Protein AF-A0A2N1TF93-F1 (afdb_monomer)

Radius of gyration: 25.03 Å; Cα contacts (8 Å, |Δi|>4): 560; chains: 1; bounding box: 61×45×69 Å

Secondary structure (DSSP, 8-state):
----B-SEEEEE---HHHHHHHHHHHHHTT-EE--S-HHHH-HHHHHHHHHHHSS-HHHHHHHHHHHHHH-B-SEEEEESS---S--TTTSGGG-HHHHHHHHHHHHHTTSGGGTT--EEEEEEE-SSHHHHHH-TTT-GGGGGGG---S-HHHHHHHHHHHH-HHHHHHHEEEEEEETTS-HHHHHHHHHHHHHHGGGGT------------------SSBPEEEEE-SSS-EEETTEEESS--HHHHTSPTT-EEEEEEESTTTHHHHHHHHHHHHHH-BTTTB---TT-EEEEEE-TTEEE-TTHHHHHHHIIIIITTT-TEEEEEE-HHHHHHHHTSTTHHHHTTTEEEPPPP-

Sequence (358 aa):
MSIGYSNKVILITEKTRIAAPVKIALNKLDYEVASGYPALTSISVMRTGISHSGKTAFIRTELLRFINEKGFPRAIIMDSQIDLGMAPALDPGMLKIFKTLLISYIILSKGAECKDLRGNFILLNKGAAFEKEFGIGKNPHSVIKLLSTQNPEINYFIDDLKENRERFDALFSITLLDTEQPSDIITGTVGDFLVKNAGGAAAKKPAPAEMPGTAVKTDDTPARIVFRIDAGSVYDDGSITTELSEEHASLREREFYIIGSWSSRTELEVAKKIAGVLQKGINEQARFGYGDPIRFNLDDRCVMDKNTALSMAQLFKKNLAQFKKIAITASAKNGALIQKSRGFPMIKDILTVTPEAS

Mean predicted aligned error: 16.32 Å

pLDDT: mean 83.36, std 14.25, range [28.77, 98.31]

Nearest PDB structures (foldseek):
  8w8b-assembly1_A  TM=4.357E-01  e=7.567E-02  Homo sapiens
  9iqt-assembly1_A  TM=4.027E-01  e=3.075E-01  Homo sapiens
  7xat-assembly1_B  TM=3.068E-01  e=1.357E-01  Homo sapiens
  6pt0-assembly1_A  TM=2.979E-01  e=2.241E+00  Homo sapiens
  4trr-assembly2_E  TM=3.498E-01  e=4.518E+00  Burkholderia cenocepacia J2315

Solvent-accessible surface area (backbone atoms only — not comparable to full-atom values): 20078 Å² total; per-residue (Å²): 123,72,68,50,70,27,59,28,28,38,51,33,68,89,55,65,85,54,54,54,31,49,50,54,26,30,55,79,69,72,30,43,73,62,74,96,48,54,57,63,36,34,67,69,49,40,26,52,50,29,72,76,64,78,48,66,61,66,40,54,52,50,50,51,50,44,33,74,75,56,22,39,53,58,29,40,38,29,47,50,55,50,88,52,87,66,61,59,91,82,34,68,78,30,34,59,68,62,52,51,53,52,52,49,51,58,59,46,49,72,40,87,47,27,77,86,50,55,49,34,37,39,30,40,34,73,68,64,62,60,47,72,76,64,36,39,63,88,38,50,75,59,53,55,78,77,59,80,67,94,46,68,70,62,39,49,57,51,50,52,42,67,78,31,58,68,63,38,58,61,36,39,44,66,42,67,40,61,66,79,56,57,58,68,57,51,17,49,53,54,36,53,52,51,58,64,65,31,77,86,70,66,67,70,74,73,74,80,78,85,68,99,63,89,79,74,89,70,67,89,55,54,30,41,51,33,32,28,69,46,99,60,37,33,36,50,71,90,45,79,43,65,81,74,49,79,76,56,68,77,55,56,66,68,30,37,36,43,41,38,24,40,22,84,89,20,41,68,61,37,51,49,52,55,50,47,42,51,75,67,22,54,76,93,83,40,77,66,55,52,81,44,75,42,41,39,36,36,38,89,60,32,45,68,46,71,52,29,36,37,54,49,27,47,43,54,64,59,80,37,50,71,42,71,37,58,37,35,40,21,28,43,73,51,33,55,50,32,65,75,22,92,18,25,87,75,36,56,92,37,53,43,62,44,76,74,86,128

Foldseek 3Di:
DAFAEFLEEQEADPPPLLVVLLQVLSVVVVHYYDDPQCCRHPLVVVLVVCVVPVDSVSNLVSQVVCCVVGNHYLAYEHACARDSVDDCVSPPRNRVVVLVVVLSLLVQCPDPSCVQAAHEYEHEYADCPSCVVQVCQVPVLSVLVVHDDPDVVSVVSSVVSNVDVVVVVSHYDYHYDHSPDDSVVSSVVSNVSSVVSCVVPPPPPPPDPDDDDDDDPADLDAWWKKAALDQQWIDTRLDIDRPDDPVNNPDDHGAIETAGECEPNRLVVNLCSVLCCQVVPNPPRGHAAQADAYEYEAEPRYDYAQCSLLSVLCSVVPSVVSRPHYAYEYEQVVVVSNCPHPNCVSCVVRYDYDDPDD

Structure (mmCIF, N/CA/C/O backbone):
data_AF-A0A2N1TF93-F1
#
_entry.id   AF-A0A2N1TF93-F1
#
loop_
_atom_site.group_PDB
_atom_site.id
_atom_site.type_symbol
_atom_site.label_atom_id
_atom_site.label_alt_id
_atom_site.label_comp_id
_atom_site.label_asym_id
_atom_site.label_entity_id
_atom_site.label_seq_id
_atom_site.pdbx_PDB_ins_code
_atom_site.Cartn_x
_atom_site.Cartn_y
_atom_site.Cartn_z
_atom_site.occupancy
_atom_site.B_iso_or_equiv
_atom_site.auth_seq_id
_atom_site.auth_comp_id
_atom_site.auth_asym_id
_atom_site.auth_atom_id
_atom_site.pdbx_PDB_model_num
ATOM 1 N N . MET A 1 1 ? 8.151 -19.159 2.828 1.00 46.00 1 MET A N 1
ATOM 2 C CA . MET A 1 1 ? 9.028 -17.954 2.819 1.00 46.00 1 MET A CA 1
ATOM 3 C C . MET A 1 1 ? 8.247 -16.876 3.549 1.00 46.00 1 MET A C 1
ATOM 5 O O . MET A 1 1 ? 7.064 -16.780 3.268 1.00 46.00 1 MET A O 1
ATOM 9 N N . SER A 1 2 ? 8.826 -16.132 4.497 1.00 62.16 2 SER A N 1
ATOM 10 C CA . SER A 1 2 ? 8.066 -15.064 5.165 1.00 62.16 2 SER A CA 1
ATOM 11 C C . SER A 1 2 ? 7.743 -13.949 4.168 1.00 62.16 2 SER A C 1
ATOM 13 O O . SER A 1 2 ? 8.586 -13.570 3.350 1.00 62.16 2 SER A O 1
ATOM 15 N N . ILE A 1 3 ? 6.505 -13.458 4.196 1.00 71.69 3 ILE A N 1
ATOM 16 C CA . ILE A 1 3 ? 6.086 -12.350 3.335 1.00 71.69 3 ILE A CA 1
ATOM 17 C C . ILE A 1 3 ? 6.655 -11.057 3.930 1.00 71.69 3 ILE A C 1
ATOM 19 O O . ILE A 1 3 ? 6.347 -10.700 5.064 1.00 71.69 3 ILE A O 1
ATOM 23 N N . GLY A 1 4 ? 7.508 -10.367 3.172 1.00 84.62 4 GLY A N 1
ATOM 24 C CA . GLY A 1 4 ? 8.109 -9.098 3.585 1.00 84.62 4 GLY A CA 1
ATOM 25 C C . GLY A 1 4 ? 7.190 -7.891 3.375 1.00 84.62 4 GLY A C 1
ATOM 26 O O . GLY A 1 4 ? 6.117 -7.987 2.778 1.00 84.62 4 GLY A O 1
ATOM 27 N N . TYR A 1 5 ? 7.641 -6.722 3.833 1.00 89.12 5 TYR A N 1
ATOM 28 C CA . TYR A 1 5 ? 6.980 -5.448 3.545 1.00 89.12 5 TYR A CA 1
ATOM 29 C C . TYR A 1 5 ? 7.416 -4.889 2.195 1.00 89.12 5 TYR A C 1
ATOM 31 O O . TYR A 1 5 ? 8.603 -4.841 1.879 1.00 89.12 5 TYR A O 1
ATOM 39 N N . SER A 1 6 ? 6.448 -4.375 1.451 1.00 91.44 6 SER A N 1
ATOM 40 C CA . SER A 1 6 ? 6.648 -3.585 0.242 1.00 91.44 6 SER A CA 1
ATOM 41 C C . SER A 1 6 ? 7.186 -2.178 0.553 1.00 91.44 6 SER A C 1
ATOM 43 O O . SER A 1 6 ? 7.172 -1.707 1.697 1.00 91.44 6 SER A O 1
ATOM 45 N N . ASN A 1 7 ? 7.608 -1.461 -0.489 1.00 91.69 7 ASN A N 1
ATOM 46 C CA . ASN A 1 7 ? 7.819 -0.011 -0.451 1.00 91.69 7 ASN A CA 1
ATOM 47 C C . ASN A 1 7 ? 6.519 0.775 -0.727 1.00 91.69 7 ASN A C 1
ATOM 49 O O . ASN A 1 7 ? 6.554 1.968 -1.020 1.00 91.69 7 ASN A O 1
ATOM 53 N N . LYS A 1 8 ? 5.359 0.109 -0.682 1.00 95.06 8 LYS A N 1
ATOM 54 C CA . LYS A 1 8 ? 4.072 0.688 -1.058 1.00 95.06 8 LYS A CA 1
ATOM 55 C C . LYS A 1 8 ? 3.264 1.079 0.173 1.00 95.06 8 LYS A C 1
ATOM 57 O O . LYS A 1 8 ? 3.154 0.308 1.124 1.00 95.06 8 LYS A O 1
ATOM 62 N N . VAL A 1 9 ? 2.643 2.251 0.123 1.00 96.88 9 VAL A N 1
ATOM 63 C CA . VAL A 1 9 ? 1.710 2.752 1.138 1.00 96.88 9 VAL A CA 1
ATOM 64 C C . VAL A 1 9 ? 0.309 2.798 0.551 1.00 96.88 9 VAL A C 1
ATOM 66 O O . VAL A 1 9 ? 0.097 3.323 -0.541 1.00 96.88 9 VAL A O 1
ATOM 69 N N . ILE A 1 10 ? -0.662 2.250 1.273 1.00 98.06 10 ILE A N 1
ATOM 70 C CA . ILE A 1 10 ? -2.071 2.376 0.902 1.00 98.06 10 ILE A CA 1
ATOM 71 C C . ILE A 1 10 ? -2.560 3.724 1.429 1.00 98.06 10 ILE A C 1
ATOM 73 O O . ILE A 1 10 ? -2.461 3.987 2.624 1.00 98.06 10 ILE A O 1
ATOM 77 N N . LEU A 1 11 ? -3.066 4.577 0.539 1.00 97.38 11 LEU A N 1
ATOM 78 C CA . LEU A 1 11 ? -3.605 5.892 0.882 1.00 97.38 11 LEU A CA 1
ATOM 79 C C . LEU A 1 11 ? -5.106 5.920 0.574 1.00 97.38 11 LEU A C 1
ATOM 81 O O . LEU A 1 11 ? -5.489 5.765 -0.583 1.00 97.38 11 LEU A O 1
ATOM 85 N N . ILE A 1 12 ? -5.936 6.125 1.599 1.00 96.75 12 ILE A N 1
ATOM 86 C CA . ILE A 1 12 ? -7.403 6.162 1.516 1.00 96.75 12 ILE A CA 1
ATOM 87 C C . ILE A 1 12 ? -7.882 7.534 1.984 1.00 96.75 12 ILE A C 1
ATOM 89 O O . ILE A 1 12 ? -8.213 7.736 3.151 1.00 96.75 12 ILE A O 1
ATOM 93 N N . THR A 1 13 ? -7.886 8.502 1.075 1.00 93.75 13 THR A N 1
ATOM 94 C CA . THR A 1 13 ? -8.438 9.830 1.350 1.00 93.75 13 THR A CA 1
ATOM 95 C C . THR A 1 13 ? -8.837 10.527 0.059 1.00 93.75 13 THR A C 1
ATOM 97 O O . THR A 1 13 ? -8.166 10.393 -0.964 1.00 93.75 13 THR A O 1
ATOM 100 N N . GLU A 1 14 ? -9.917 11.302 0.118 1.00 88.56 14 GLU A N 1
ATOM 101 C CA . GLU A 1 14 ? -10.328 12.217 -0.956 1.00 88.56 14 GLU A CA 1
ATOM 102 C C . GLU A 1 14 ? -9.806 13.650 -0.717 1.00 88.56 14 GLU A C 1
ATOM 104 O O . GLU A 1 14 ? -9.967 14.534 -1.559 1.00 88.56 14 GLU A O 1
ATOM 109 N N . LYS A 1 15 ? -9.123 13.901 0.412 1.00 87.62 15 LYS A N 1
ATOM 110 C CA . LYS A 1 15 ? -8.604 15.225 0.782 1.00 87.62 15 LYS A CA 1
ATOM 111 C C . LYS A 1 15 ? -7.326 15.549 0.008 1.00 87.62 15 LYS A C 1
ATOM 113 O O . LYS A 1 15 ? -6.212 15.222 0.425 1.00 87.62 15 LYS A O 1
ATOM 118 N N . THR A 1 16 ? -7.472 16.275 -1.096 1.00 84.50 16 THR A N 1
ATOM 119 C CA . THR A 1 16 ? -6.356 16.700 -1.964 1.00 84.50 16 THR A CA 1
ATOM 120 C C . THR A 1 16 ? -5.267 17.480 -1.217 1.00 84.50 16 THR A C 1
ATOM 122 O O . THR A 1 16 ? -4.083 17.240 -1.458 1.00 84.50 16 THR A O 1
ATOM 125 N N . ARG A 1 17 ? -5.649 18.332 -0.248 1.00 86.94 17 ARG A N 1
ATOM 126 C CA . ARG A 1 17 ? -4.724 19.089 0.625 1.00 86.94 17 ARG A CA 1
ATOM 127 C C . ARG A 1 17 ? -3.764 18.186 1.408 1.00 86.94 17 ARG A C 1
ATOM 129 O O . ARG A 1 17 ? -2.645 18.601 1.678 1.00 86.94 17 ARG A O 1
ATOM 136 N N . ILE A 1 18 ? -4.178 16.965 1.752 1.00 89.75 18 ILE A N 1
ATOM 137 C CA . ILE A 1 18 ? -3.377 16.015 2.542 1.00 89.75 18 ILE A CA 1
ATOM 138 C C . ILE A 1 18 ? -2.592 15.064 1.641 1.00 89.75 18 ILE A C 1
ATOM 140 O O . ILE A 1 18 ? -1.457 14.702 1.945 1.00 89.75 18 ILE A O 1
ATOM 144 N N . ALA A 1 19 ? -3.156 14.702 0.488 1.00 89.44 19 ALA A N 1
ATOM 145 C CA . ALA A 1 19 ? -2.509 13.791 -0.446 1.00 89.44 19 ALA A CA 1
ATOM 146 C C . ALA A 1 19 ? -1.136 14.301 -0.929 1.00 89.44 19 ALA A C 1
ATOM 148 O O . ALA A 1 19 ? -0.211 13.504 -1.077 1.00 89.44 19 ALA A O 1
ATOM 149 N N . ALA A 1 20 ? -0.985 15.609 -1.166 1.00 89.12 20 ALA A N 1
ATOM 150 C CA . ALA A 1 20 ? 0.277 16.203 -1.612 1.00 89.12 20 ALA A CA 1
ATOM 151 C C . ALA A 1 20 ? 1.417 16.101 -0.569 1.00 89.12 20 ALA A C 1
ATOM 153 O O . ALA A 1 20 ? 2.437 15.488 -0.896 1.00 89.12 20 ALA A O 1
ATOM 154 N N . PRO A 1 21 ? 1.284 16.612 0.673 1.00 90.06 21 PRO A N 1
ATOM 155 C CA . PRO A 1 21 ? 2.337 16.490 1.686 1.00 90.06 21 PRO A CA 1
ATOM 156 C C . PRO A 1 21 ? 2.643 15.034 2.057 1.00 90.06 21 PRO A C 1
ATOM 158 O O . PRO A 1 21 ? 3.809 14.684 2.232 1.00 90.06 21 PRO A O 1
ATOM 161 N N . VAL A 1 22 ? 1.637 14.149 2.073 1.00 92.06 22 VAL A N 1
ATOM 162 C CA . VAL A 1 22 ? 1.870 12.705 2.243 1.00 92.06 22 VAL A CA 1
ATOM 163 C C . VAL A 1 22 ? 2.778 12.175 1.132 1.00 92.06 22 VAL A C 1
ATOM 165 O O . VAL A 1 22 ? 3.799 11.565 1.428 1.00 92.06 22 VAL A O 1
ATOM 168 N N . LYS A 1 23 ? 2.473 12.444 -0.145 1.00 92.00 23 LYS A N 1
ATOM 169 C CA . LYS A 1 23 ? 3.319 12.006 -1.272 1.00 92.00 23 LYS A CA 1
ATOM 170 C C . LYS A 1 23 ? 4.747 12.548 -1.180 1.00 92.00 23 LYS A C 1
ATOM 172 O O . LYS A 1 23 ? 5.681 11.815 -1.481 1.00 92.00 23 LYS A O 1
ATOM 177 N N . ILE A 1 24 ? 4.928 13.793 -0.735 1.00 87.81 24 ILE A N 1
ATOM 178 C CA . ILE A 1 24 ? 6.261 14.375 -0.515 1.00 87.81 24 ILE A CA 1
ATOM 179 C C . ILE A 1 24 ? 7.027 13.588 0.558 1.00 87.81 24 ILE A C 1
ATOM 181 O O . ILE A 1 24 ? 8.195 13.264 0.349 1.00 87.81 24 ILE A O 1
ATOM 185 N N . ALA A 1 25 ? 6.383 13.250 1.681 1.00 92.06 25 ALA A N 1
ATOM 186 C CA . ALA A 1 25 ? 6.997 12.444 2.739 1.00 92.06 25 ALA A CA 1
ATOM 187 C C . ALA A 1 25 ? 7.393 11.047 2.243 1.00 92.06 25 ALA A C 1
ATOM 189 O O . ALA A 1 25 ? 8.488 10.576 2.540 1.00 92.06 25 ALA A O 1
ATOM 190 N N . LEU A 1 26 ? 6.523 10.408 1.454 1.00 93.00 26 LEU A N 1
ATOM 191 C CA . LEU A 1 26 ? 6.787 9.091 0.876 1.00 93.00 26 LEU A CA 1
ATOM 192 C C . LEU A 1 26 ? 7.980 9.120 -0.085 1.00 93.00 26 LEU A C 1
ATOM 194 O O . LEU A 1 26 ? 8.894 8.316 0.067 1.00 93.00 26 LEU A O 1
ATOM 198 N N . ASN A 1 27 ? 8.021 10.091 -1.001 1.00 89.44 27 ASN A N 1
ATOM 199 C CA . ASN A 1 27 ? 9.105 10.223 -1.976 1.00 89.44 27 ASN A CA 1
ATOM 200 C C . ASN A 1 27 ? 10.473 10.438 -1.308 1.00 89.44 27 ASN A C 1
ATOM 202 O O . ASN A 1 27 ? 11.472 9.908 -1.780 1.00 89.44 27 ASN A O 1
ATOM 206 N N . LYS A 1 28 ? 10.529 11.179 -0.190 1.00 87.75 28 LYS A N 1
ATOM 207 C CA . LYS A 1 28 ? 11.767 11.368 0.593 1.00 87.75 28 LYS A CA 1
ATOM 208 C C . LYS A 1 28 ? 12.329 10.060 1.163 1.00 87.75 28 LYS A C 1
ATOM 210 O O . LYS A 1 28 ? 13.512 10.007 1.481 1.00 87.75 28 LYS A O 1
ATOM 215 N N . LEU A 1 29 ? 11.488 9.040 1.317 1.00 88.62 29 LEU A N 1
ATOM 216 C CA . LEU A 1 29 ? 11.829 7.737 1.889 1.00 88.62 29 LEU A CA 1
ATOM 217 C C . LEU A 1 29 ? 11.782 6.600 0.853 1.00 88.62 29 LEU A C 1
ATOM 219 O O . LEU A 1 29 ? 11.790 5.437 1.246 1.00 88.62 29 LEU A O 1
ATOM 223 N N . ASP A 1 30 ? 11.711 6.927 -0.444 1.00 89.44 30 ASP A N 1
ATOM 224 C CA . ASP A 1 30 ? 11.574 5.963 -1.550 1.00 89.44 30 ASP A CA 1
ATOM 225 C C . ASP A 1 30 ? 10.354 5.022 -1.412 1.00 89.44 30 ASP A C 1
ATOM 227 O O . ASP A 1 30 ? 10.353 3.848 -1.797 1.00 89.44 30 ASP A O 1
ATOM 231 N N . TYR A 1 31 ? 9.276 5.552 -0.830 1.00 93.00 31 TYR A N 1
ATOM 232 C CA . TYR A 1 31 ? 7.981 4.890 -0.777 1.00 93.00 31 TYR A CA 1
ATOM 233 C C . TYR A 1 31 ? 7.040 5.440 -1.842 1.00 93.00 31 TYR A C 1
ATOM 235 O O . TYR A 1 31 ? 7.055 6.621 -2.178 1.00 93.00 31 TYR A O 1
ATOM 243 N N . GLU A 1 32 ? 6.146 4.583 -2.327 1.00 92.44 32 GLU A N 1
ATOM 244 C CA . GLU A 1 32 ? 5.170 4.951 -3.349 1.00 92.44 32 GLU A CA 1
ATOM 245 C C . GLU A 1 32 ? 3.745 4.663 -2.877 1.00 92.44 32 GLU A C 1
ATOM 247 O O . GLU A 1 32 ? 3.478 3.682 -2.180 1.00 92.44 32 GLU A O 1
ATOM 252 N N . VAL A 1 33 ? 2.786 5.484 -3.306 1.00 93.62 33 VAL A N 1
ATOM 253 C CA . VAL A 1 33 ? 1.368 5.174 -3.089 1.00 93.62 33 VAL A CA 1
ATOM 254 C C . VAL A 1 33 ? 0.984 3.958 -3.935 1.00 93.62 33 VAL A C 1
ATOM 256 O O . VAL A 1 33 ? 1.334 3.859 -5.113 1.00 93.62 33 VAL A O 1
ATOM 259 N N . ALA A 1 34 ? 0.254 3.021 -3.334 1.00 92.31 34 ALA A N 1
ATOM 260 C CA . ALA A 1 34 ? -0.291 1.863 -4.020 1.00 92.31 34 ALA A CA 1
ATOM 261 C C . ALA A 1 34 ? -1.181 2.293 -5.199 1.00 92.31 34 ALA A C 1
ATOM 263 O O . ALA A 1 34 ? -2.088 3.110 -5.053 1.00 92.31 34 ALA A O 1
ATOM 264 N N . SER A 1 35 ? -0.941 1.711 -6.371 1.00 88.56 35 SER A N 1
ATOM 265 C CA . SER A 1 35 ? -1.735 1.920 -7.583 1.00 88.56 35 SER A CA 1
ATOM 266 C C . SER A 1 35 ? -2.210 0.576 -8.136 1.00 88.56 35 SER A C 1
ATOM 268 O O . SER A 1 35 ? -1.572 -0.452 -7.911 1.00 88.56 35 SER A O 1
ATOM 270 N N . GLY A 1 36 ? -3.354 0.572 -8.827 1.00 88.06 36 GLY A N 1
ATOM 271 C CA . GLY A 1 36 ? -3.948 -0.651 -9.386 1.00 88.06 36 GLY A CA 1
ATOM 272 C C . GLY A 1 36 ? -4.783 -1.491 -8.408 1.00 88.06 36 GLY A C 1
ATOM 273 O O . GLY A 1 36 ? -5.141 -2.613 -8.758 1.00 88.06 36 GLY A O 1
ATOM 274 N N . TYR A 1 37 ? -5.119 -0.948 -7.228 1.00 92.50 37 TYR A N 1
ATOM 275 C CA . TYR A 1 37 ? -5.969 -1.590 -6.209 1.00 92.50 37 TYR A CA 1
ATOM 276 C C . TYR A 1 37 ? -7.114 -0.656 -5.767 1.00 92.50 37 TYR A C 1
ATOM 278 O O . TYR A 1 37 ? -7.038 -0.056 -4.692 1.00 92.50 37 TYR A O 1
ATOM 286 N N . PRO A 1 38 ? -8.134 -0.422 -6.616 1.00 89.31 38 PRO A N 1
ATOM 287 C CA . PRO A 1 38 ? -9.127 0.626 -6.381 1.00 89.31 38 PRO A CA 1
ATOM 288 C C . PRO A 1 38 ? -9.991 0.424 -5.131 1.00 89.31 38 PRO A C 1
ATOM 290 O O . PRO A 1 38 ? -10.348 1.404 -4.485 1.00 89.31 38 PRO A O 1
ATOM 293 N N . ALA A 1 39 ? -10.306 -0.812 -4.746 1.00 91.56 39 ALA A N 1
ATOM 294 C CA . ALA A 1 39 ? -11.023 -1.103 -3.503 1.00 91.56 39 ALA A CA 1
ATOM 295 C C . ALA A 1 39 ? -10.150 -0.975 -2.235 1.00 91.56 39 ALA A C 1
ATOM 297 O O . ALA A 1 39 ? -10.684 -1.074 -1.130 1.00 91.56 39 ALA A O 1
ATOM 298 N N . LEU A 1 40 ? -8.850 -0.688 -2.373 1.00 93.88 40 LEU A N 1
ATOM 299 C CA . LEU A 1 40 ? -7.946 -0.305 -1.286 1.00 93.88 40 LEU A CA 1
ATOM 300 C C . LEU A 1 40 ? -7.585 1.179 -1.284 1.00 93.88 40 LEU A C 1
ATOM 302 O O . LEU A 1 40 ? -7.013 1.623 -0.299 1.00 93.88 40 LEU A O 1
ATOM 306 N N . THR A 1 41 ? -7.874 1.948 -2.337 1.00 92.56 41 THR A N 1
ATOM 307 C CA . THR A 1 41 ? -7.422 3.353 -2.442 1.00 92.56 41 THR A CA 1
ATOM 308 C C . THR A 1 41 ? -8.520 4.356 -2.792 1.00 92.56 41 THR A C 1
ATOM 310 O O . THR A 1 41 ? -8.342 5.549 -2.562 1.00 92.56 41 THR A O 1
ATOM 313 N N . SER A 1 42 ? -9.670 3.911 -3.308 1.00 93.19 42 SER A N 1
ATOM 314 C CA . SER A 1 42 ? -10.782 4.784 -3.699 1.00 93.19 42 SER A CA 1
ATOM 315 C C . SER A 1 42 ? -11.985 4.620 -2.771 1.00 93.19 42 SER A C 1
ATOM 317 O O . SER A 1 42 ? -12.641 3.576 -2.758 1.00 93.19 42 SER A O 1
ATOM 319 N N . ILE A 1 43 ? -12.327 5.693 -2.048 1.00 93.94 43 ILE A N 1
ATOM 320 C CA . ILE A 1 43 ? -13.525 5.746 -1.196 1.00 93.94 43 ILE A CA 1
ATOM 321 C C . ILE A 1 43 ? -14.794 5.541 -2.037 1.00 93.94 43 ILE A C 1
ATOM 323 O O . ILE A 1 43 ? -15.670 4.780 -1.635 1.00 93.94 43 ILE A O 1
ATOM 327 N N . SER A 1 44 ? -14.872 6.124 -3.238 1.00 92.81 44 SER A N 1
ATOM 328 C CA . SER A 1 44 ? -15.991 5.911 -4.169 1.00 92.81 44 SER A CA 1
ATOM 329 C C . SER A 1 44 ? -16.199 4.433 -4.548 1.00 92.81 44 SER A C 1
ATOM 331 O O . SER A 1 44 ? -17.326 3.926 -4.502 1.00 92.81 44 SER A O 1
ATOM 333 N N . VAL A 1 45 ? -15.119 3.697 -4.845 1.00 91.62 45 VAL A N 1
ATOM 334 C CA . VAL A 1 45 ? -15.201 2.252 -5.135 1.00 91.62 45 VAL A CA 1
ATOM 335 C C . VAL A 1 45 ? -15.624 1.469 -3.893 1.00 91.62 45 VAL A C 1
ATOM 337 O O . VAL A 1 45 ? -16.481 0.593 -3.993 1.00 91.62 45 VAL A O 1
ATOM 340 N N . MET A 1 46 ? -15.085 1.802 -2.715 1.00 92.44 46 MET A N 1
ATOM 341 C CA . MET A 1 46 ? -15.487 1.164 -1.456 1.00 92.44 46 MET A CA 1
ATOM 342 C C . MET A 1 46 ? -16.973 1.393 -1.151 1.00 92.44 46 MET A C 1
ATOM 344 O O . MET A 1 46 ? -17.687 0.441 -0.836 1.00 92.44 46 MET A O 1
ATOM 348 N N . ARG A 1 47 ? -17.455 2.633 -1.299 1.00 93.81 47 ARG A N 1
ATOM 349 C CA . ARG A 1 47 ? -18.865 3.010 -1.128 1.00 93.81 47 ARG A CA 1
ATOM 350 C C . ARG A 1 47 ? -19.759 2.211 -2.070 1.00 93.81 47 ARG A C 1
ATOM 352 O O . ARG A 1 47 ? -20.725 1.601 -1.623 1.00 93.81 47 ARG A O 1
ATOM 359 N N . THR A 1 48 ? -19.390 2.147 -3.348 1.00 91.94 48 THR A N 1
ATOM 360 C CA . THR A 1 48 ? -20.125 1.385 -4.367 1.00 91.94 48 THR A CA 1
ATOM 361 C C . THR A 1 48 ? -20.135 -0.112 -4.049 1.00 91.94 48 THR A C 1
ATOM 363 O O . THR A 1 48 ? -21.183 -0.748 -4.084 1.00 91.94 48 THR A O 1
ATOM 366 N N . GLY A 1 49 ? -18.997 -0.702 -3.680 1.00 89.44 49 GLY A N 1
ATOM 367 C CA . GLY A 1 49 ? -18.930 -2.124 -3.331 1.00 89.44 49 GLY A CA 1
ATOM 368 C C . GLY A 1 49 ? -19.781 -2.479 -2.107 1.00 89.44 49 GLY A C 1
ATOM 369 O O . GLY A 1 49 ? -20.417 -3.537 -2.067 1.00 89.44 49 GLY A O 1
ATOM 370 N N . ILE A 1 50 ? -19.841 -1.585 -1.118 1.00 91.62 50 ILE A N 1
ATOM 371 C CA . ILE A 1 50 ? -20.648 -1.772 0.092 1.00 91.62 50 ILE A CA 1
ATOM 372 C C . ILE A 1 50 ? -22.133 -1.551 -0.182 1.00 91.62 50 ILE A C 1
ATOM 374 O O . ILE A 1 50 ? -22.934 -2.323 0.338 1.00 91.62 50 ILE A O 1
ATOM 378 N N . SER A 1 51 ? -22.518 -0.574 -1.006 1.00 89.31 51 SER A N 1
ATOM 379 C CA . SER A 1 51 ? -23.929 -0.364 -1.349 1.00 89.31 51 SER A CA 1
ATOM 380 C C . SER A 1 51 ? -24.529 -1.569 -2.081 1.00 89.31 51 SER A C 1
ATOM 382 O O . SER A 1 51 ? -25.671 -1.930 -1.819 1.00 89.31 51 SER A O 1
ATOM 384 N N . HIS A 1 52 ? -23.744 -2.243 -2.929 1.00 86.69 52 HIS A N 1
ATOM 385 C CA . HIS A 1 52 ? -24.194 -3.429 -3.663 1.00 86.69 52 HIS A CA 1
ATOM 386 C C . HIS A 1 52 ? -24.217 -4.703 -2.809 1.00 86.69 52 HIS A C 1
ATOM 388 O O . HIS A 1 52 ? -25.118 -5.524 -2.949 1.00 86.69 52 HIS A O 1
ATOM 394 N N . SER A 1 53 ? -23.212 -4.911 -1.952 1.00 85.44 53 SER A N 1
ATOM 395 C CA . SER A 1 53 ? -23.025 -6.197 -1.257 1.00 85.44 53 SER A CA 1
ATOM 396 C C . SER A 1 53 ? -23.376 -6.183 0.233 1.00 85.44 53 SER A C 1
ATOM 398 O O . SER A 1 53 ? -23.451 -7.244 0.856 1.00 85.44 53 SER A O 1
ATOM 400 N N . GLY A 1 54 ? -23.495 -5.001 0.843 1.00 82.31 54 GLY A N 1
ATOM 401 C CA . GLY A 1 54 ? -23.601 -4.791 2.293 1.00 82.31 54 GLY A CA 1
ATOM 402 C C . GLY A 1 54 ? -22.346 -5.173 3.098 1.00 82.31 54 GLY A C 1
ATOM 403 O O . GLY A 1 54 ? -22.278 -4.933 4.310 1.00 82.31 54 GLY A O 1
ATOM 404 N N . LYS A 1 55 ? -21.333 -5.763 2.451 1.00 84.50 55 LYS A N 1
ATOM 405 C CA . LYS A 1 55 ? -20.185 -6.436 3.076 1.00 84.50 55 LYS A CA 1
ATOM 406 C C . LYS A 1 55 ? -18.868 -5.809 2.618 1.00 84.50 55 LYS A C 1
ATOM 408 O O . LYS A 1 55 ? -18.785 -5.190 1.569 1.00 84.50 55 LYS A O 1
ATOM 413 N N . THR A 1 56 ? -17.799 -6.028 3.383 1.00 88.94 56 THR A N 1
ATOM 414 C CA . THR A 1 56 ? -16.438 -5.551 3.060 1.00 88.94 56 THR A CA 1
ATOM 415 C C . THR A 1 56 ? -15.514 -6.670 2.568 1.00 88.94 56 THR A C 1
ATOM 417 O O . THR A 1 56 ? -14.291 -6.544 2.585 1.00 88.94 56 THR A O 1
ATOM 420 N N . ALA A 1 57 ? -16.082 -7.798 2.119 1.00 82.44 57 ALA A N 1
ATOM 421 C CA . ALA A 1 57 ? -15.310 -8.957 1.668 1.00 82.44 57 ALA A CA 1
ATOM 422 C C . ALA A 1 57 ? -14.358 -8.621 0.508 1.00 82.44 57 ALA A C 1
ATOM 424 O O . ALA A 1 57 ? -13.212 -9.053 0.539 1.00 82.44 57 ALA A O 1
ATOM 425 N N . PHE A 1 58 ? -14.796 -7.787 -0.438 1.00 84.88 58 PHE A N 1
ATOM 426 C CA . PHE A 1 58 ? -13.996 -7.369 -1.590 1.00 84.88 58 PHE A CA 1
ATOM 427 C C . PHE A 1 58 ? -12.725 -6.592 -1.194 1.00 84.88 58 PHE A C 1
ATOM 429 O O . PHE A 1 58 ? -11.681 -6.796 -1.803 1.00 84.88 58 PHE A O 1
ATOM 436 N N . ILE A 1 59 ? -12.777 -5.781 -0.128 1.00 91.31 59 ILE A N 1
ATOM 437 C CA . ILE A 1 59 ? -11.610 -5.065 0.422 1.00 91.31 59 ILE A CA 1
ATOM 438 C C . ILE A 1 59 ? -10.590 -6.069 0.958 1.00 91.31 59 ILE A C 1
ATOM 440 O O . ILE A 1 59 ? -9.398 -5.956 0.693 1.00 91.31 59 ILE A O 1
ATOM 444 N N . ARG A 1 60 ? -11.059 -7.094 1.681 1.00 84.06 60 ARG A N 1
ATOM 445 C CA . ARG A 1 60 ? -10.192 -8.152 2.220 1.00 84.06 60 ARG A CA 1
ATOM 446 C C . ARG A 1 60 ? -9.538 -8.954 1.099 1.00 84.06 60 ARG A C 1
ATOM 448 O O . ARG A 1 60 ? -8.338 -9.196 1.145 1.00 84.06 60 ARG A O 1
ATOM 455 N N . THR A 1 61 ? -10.309 -9.322 0.077 1.00 83.19 61 THR A N 1
ATOM 456 C CA . THR A 1 61 ? -9.794 -10.015 -1.110 1.00 83.19 61 THR A CA 1
ATOM 457 C C . THR A 1 61 ? -8.739 -9.182 -1.831 1.00 83.19 61 THR A C 1
ATOM 459 O O . THR A 1 61 ? -7.696 -9.715 -2.205 1.00 83.19 61 THR A O 1
ATOM 462 N N . GLU A 1 62 ? -8.964 -7.877 -1.997 1.00 91.50 62 GLU A N 1
ATOM 463 C CA . GLU A 1 62 ? -7.986 -7.017 -2.659 1.00 91.50 62 GLU A CA 1
ATOM 464 C C . GLU A 1 62 ? -6.741 -6.771 -1.794 1.00 91.50 62 GLU A C 1
ATOM 466 O O . GLU A 1 62 ? -5.636 -6.764 -2.330 1.00 91.50 62 GLU A O 1
ATOM 471 N N . LEU A 1 63 ? -6.877 -6.674 -0.465 1.00 92.50 63 LEU A N 1
ATOM 472 C CA . LEU A 1 63 ? -5.738 -6.609 0.459 1.00 92.50 63 LEU A CA 1
ATOM 473 C C . LEU A 1 63 ? -4.875 -7.872 0.370 1.00 92.50 63 LEU A C 1
ATOM 475 O O . LEU A 1 63 ? -3.655 -7.774 0.283 1.00 92.50 63 LEU A O 1
ATOM 479 N N . LEU A 1 64 ? -5.493 -9.055 0.338 1.00 84.75 64 LEU A N 1
ATOM 480 C CA . LEU A 1 64 ? -4.774 -10.318 0.151 1.00 84.75 64 LEU A CA 1
ATOM 481 C C . LEU A 1 64 ? -4.059 -10.364 -1.199 1.00 84.75 64 LEU A C 1
ATOM 483 O O . LEU A 1 64 ? -2.891 -10.742 -1.267 1.00 84.75 64 LEU A O 1
ATOM 487 N N . ARG A 1 65 ? -4.732 -9.931 -2.270 1.00 89.12 65 ARG A N 1
ATOM 488 C CA . ARG A 1 65 ? -4.120 -9.806 -3.596 1.00 89.12 65 ARG A CA 1
ATOM 489 C C . ARG A 1 65 ? -2.910 -8.870 -3.560 1.00 89.12 65 ARG A C 1
ATOM 491 O O . ARG A 1 65 ? -1.856 -9.234 -4.070 1.00 89.12 65 ARG A O 1
ATOM 498 N N . PHE A 1 66 ? -3.041 -7.704 -2.934 1.00 91.69 66 PHE A N 1
ATOM 499 C CA . PHE A 1 66 ? -1.946 -6.755 -2.760 1.00 91.69 66 PHE A CA 1
ATOM 500 C C . PHE A 1 66 ? -0.762 -7.396 -2.028 1.00 91.69 66 PHE A C 1
ATOM 502 O O . PHE A 1 66 ? 0.365 -7.321 -2.510 1.00 91.69 66 PHE A O 1
ATOM 509 N N . ILE A 1 67 ? -1.019 -8.071 -0.904 1.00 87.19 67 ILE A N 1
ATOM 510 C CA . ILE A 1 67 ? 0.019 -8.726 -0.098 1.00 87.19 67 ILE A CA 1
ATOM 511 C C . ILE A 1 67 ? 0.729 -9.817 -0.904 1.00 87.19 67 ILE A C 1
ATOM 513 O O . ILE A 1 67 ? 1.954 -9.887 -0.889 1.00 87.19 67 ILE A O 1
ATOM 517 N N . ASN A 1 68 ? -0.012 -10.615 -1.669 1.00 84.38 68 ASN A N 1
ATOM 518 C CA . ASN A 1 68 ? 0.565 -11.662 -2.510 1.00 84.38 68 ASN A CA 1
ATOM 519 C C . ASN A 1 68 ? 1.398 -11.096 -3.671 1.00 84.38 68 ASN A C 1
ATOM 521 O O . ASN A 1 68 ? 2.415 -11.675 -4.045 1.00 84.38 68 ASN A O 1
ATOM 525 N N . GLU A 1 69 ? 0.976 -9.976 -4.261 1.00 86.31 69 GLU A N 1
ATOM 526 C CA . GLU A 1 69 ? 1.656 -9.372 -5.411 1.00 86.31 69 GLU A CA 1
ATOM 527 C C . GLU A 1 69 ? 2.835 -8.466 -5.030 1.00 86.31 69 GLU A C 1
ATOM 529 O O . GLU A 1 69 ? 3.754 -8.294 -5.836 1.00 86.31 69 GLU A O 1
ATOM 534 N N . LYS A 1 70 ? 2.784 -7.824 -3.857 1.00 89.75 70 LYS A N 1
ATOM 535 C CA . LYS A 1 70 ? 3.710 -6.751 -3.457 1.00 89.75 70 LYS A CA 1
ATOM 536 C C . LYS A 1 70 ? 4.367 -6.965 -2.096 1.00 89.75 70 LYS A C 1
ATOM 538 O O . LYS A 1 70 ? 5.398 -6.348 -1.848 1.00 89.75 70 LYS A O 1
ATOM 543 N N . GLY A 1 71 ? 3.810 -7.815 -1.241 1.00 89.94 71 GLY A N 1
ATOM 544 C CA . GLY A 1 71 ? 4.136 -7.887 0.182 1.00 89.94 71 GLY A CA 1
ATOM 545 C C . GLY A 1 71 ? 3.247 -6.973 1.026 1.00 89.94 71 GLY A C 1
ATOM 546 O O . GLY A 1 71 ? 2.393 -6.248 0.510 1.00 89.94 71 GLY A O 1
ATOM 547 N N . PHE A 1 72 ? 3.441 -6.986 2.345 1.00 91.81 72 PHE A N 1
ATOM 548 C CA . PHE A 1 72 ? 2.654 -6.153 3.256 1.00 91.81 72 PHE A CA 1
ATOM 549 C C . PHE A 1 72 ? 2.826 -4.661 2.941 1.00 91.81 72 PHE A C 1
ATOM 551 O O . PHE A 1 72 ? 3.938 -4.222 2.623 1.00 91.81 72 PHE A O 1
ATOM 558 N N . PRO A 1 73 ? 1.761 -3.844 2.998 1.00 94.75 73 PRO A N 1
ATOM 559 C CA . PRO A 1 73 ? 1.911 -2.411 2.799 1.00 94.75 73 PRO A CA 1
ATOM 560 C C . PRO A 1 73 ? 2.771 -1.843 3.926 1.00 94.75 73 PRO A C 1
ATOM 562 O O . PRO A 1 73 ? 2.631 -2.229 5.087 1.00 94.75 73 PRO A O 1
ATOM 565 N N . ARG A 1 74 ? 3.663 -0.913 3.583 1.00 94.50 74 ARG A N 1
ATOM 566 C CA . ARG A 1 74 ? 4.538 -0.247 4.553 1.00 94.50 74 ARG A CA 1
ATOM 567 C C . ARG A 1 74 ? 3.727 0.454 5.640 1.00 94.50 74 ARG A C 1
ATOM 569 O O . ARG A 1 74 ? 4.070 0.376 6.819 1.00 94.50 74 ARG A O 1
ATOM 576 N N . ALA A 1 75 ? 2.656 1.114 5.216 1.00 97.38 75 ALA A N 1
ATOM 577 C CA . ALA A 1 75 ? 1.638 1.700 6.065 1.00 97.38 75 ALA A CA 1
ATOM 578 C C . ALA A 1 75 ? 0.307 1.802 5.311 1.00 97.38 75 ALA A C 1
ATOM 580 O O . ALA A 1 75 ? 0.265 1.755 4.076 1.00 97.38 75 ALA A O 1
ATOM 581 N N . ILE A 1 76 ? -0.766 1.975 6.073 1.00 98.31 76 ILE A N 1
ATOM 582 C CA . ILE A 1 76 ? -2.082 2.372 5.589 1.00 98.31 76 ILE A CA 1
ATOM 583 C C . ILE A 1 76 ? -2.384 3.748 6.186 1.00 98.31 76 ILE A C 1
ATOM 585 O O . ILE A 1 76 ? -2.507 3.901 7.399 1.00 98.31 76 ILE A O 1
ATOM 589 N N . ILE A 1 77 ? -2.476 4.757 5.328 1.00 98.25 77 ILE A N 1
ATOM 590 C CA . ILE A 1 77 ? -2.835 6.126 5.695 1.00 98.25 77 ILE A CA 1
ATOM 591 C C . ILE A 1 77 ? -4.270 6.339 5.236 1.00 98.25 77 ILE A C 1
ATOM 593 O O . ILE A 1 77 ? -4.557 6.198 4.048 1.00 98.25 77 ILE A O 1
ATOM 597 N N . MET A 1 78 ? -5.183 6.651 6.147 1.00 97.81 78 MET A N 1
ATOM 598 C CA . MET A 1 78 ? -6.604 6.730 5.810 1.00 97.81 78 MET A CA 1
ATOM 599 C C . MET A 1 78 ? -7.345 7.794 6.602 1.00 97.81 78 MET A C 1
ATOM 601 O O . MET A 1 78 ? -6.981 8.069 7.739 1.00 97.81 78 MET A O 1
ATOM 605 N N . ASP A 1 79 ? -8.411 8.354 6.033 1.00 95.31 79 ASP A N 1
ATOM 606 C CA . ASP A 1 79 ? -9.361 9.156 6.805 1.00 95.31 79 ASP A CA 1
ATOM 607 C C . ASP A 1 79 ? -9.907 8.352 7.993 1.00 95.31 79 ASP A C 1
ATOM 609 O O . ASP A 1 79 ? -10.294 7.190 7.855 1.00 95.31 79 ASP A O 1
ATOM 613 N N . SER A 1 80 ? -9.897 8.966 9.181 1.00 93.44 80 SER A N 1
ATOM 614 C CA . SER A 1 80 ? -10.325 8.313 10.422 1.00 93.44 80 SER A CA 1
ATOM 615 C C . SER A 1 80 ? -11.820 8.001 10.416 1.00 93.44 80 SER A C 1
ATOM 617 O O . SER A 1 80 ? -12.244 7.050 11.061 1.00 93.44 80 SER A O 1
ATOM 619 N N . GLN A 1 81 ? -12.600 8.787 9.671 1.00 93.00 81 GLN A N 1
ATOM 620 C CA . GLN A 1 81 ? -14.030 8.618 9.440 1.00 93.00 81 GLN A CA 1
ATOM 621 C C . GLN A 1 81 ? -14.277 8.649 7.932 1.00 93.00 81 GLN A C 1
ATOM 623 O O . GLN A 1 81 ? -13.937 9.633 7.273 1.00 93.00 81 GLN A O 1
ATOM 628 N N . ILE A 1 82 ? -14.845 7.574 7.383 1.00 93.00 82 ILE A N 1
ATOM 629 C CA . ILE A 1 82 ? -15.128 7.445 5.948 1.00 93.00 82 ILE A CA 1
ATOM 630 C C . ILE A 1 82 ? -16.627 7.257 5.759 1.00 93.00 82 ILE A C 1
ATOM 632 O O . ILE A 1 82 ? -17.177 6.229 6.146 1.00 93.00 82 ILE A O 1
ATOM 636 N N . ASP A 1 83 ? -17.282 8.224 5.118 1.00 91.19 83 ASP A N 1
ATOM 637 C CA . ASP A 1 83 ? -18.702 8.113 4.800 1.00 91.19 83 ASP A CA 1
ATOM 638 C C . ASP A 1 83 ? -18.941 7.145 3.628 1.00 91.19 83 ASP A C 1
ATOM 640 O O . ASP A 1 83 ? -18.624 7.412 2.457 1.00 91.19 83 ASP A O 1
ATOM 644 N N . LEU A 1 84 ? -19.528 5.999 3.967 1.00 89.75 84 LEU A N 1
ATOM 645 C CA . LEU A 1 84 ? -19.883 4.916 3.053 1.00 89.75 84 LEU A CA 1
ATOM 646 C C . LEU A 1 84 ? -21.354 4.979 2.610 1.00 89.75 84 LEU A C 1
ATOM 648 O O . LEU A 1 84 ? -21.834 4.028 1.997 1.00 89.75 84 LEU A O 1
ATOM 652 N N . GLY A 1 85 ? -22.076 6.062 2.918 1.00 87.06 85 GLY A N 1
ATOM 653 C CA . GLY A 1 85 ? -23.499 6.214 2.604 1.00 87.06 85 GLY A CA 1
ATOM 654 C C . GLY A 1 85 ? -24.394 5.245 3.382 1.00 87.06 85 GLY A C 1
ATOM 655 O O . GLY A 1 85 ? -25.462 4.864 2.908 1.00 87.06 85 GLY A O 1
ATOM 656 N N . MET A 1 86 ? -23.934 4.788 4.549 1.00 86.19 86 MET A N 1
ATOM 657 C CA . MET A 1 86 ? -24.650 3.837 5.397 1.00 86.19 86 MET A CA 1
ATOM 658 C C . MET A 1 86 ? -25.440 4.558 6.489 1.00 86.19 86 MET A C 1
ATOM 660 O O . MET A 1 86 ? -25.037 5.614 6.970 1.00 86.19 86 MET A O 1
ATOM 664 N N . ALA A 1 87 ? -26.542 3.951 6.937 1.00 85.19 87 ALA A N 1
ATOM 665 C CA . ALA A 1 87 ? -27.252 4.439 8.114 1.00 85.19 87 ALA A CA 1
ATOM 666 C C . ALA A 1 87 ? -26.318 4.432 9.348 1.00 85.19 87 ALA A C 1
ATOM 668 O O . ALA A 1 87 ? -25.613 3.436 9.545 1.00 85.19 87 ALA A O 1
ATOM 669 N N . PRO A 1 88 ? -26.349 5.460 10.222 1.00 83.31 88 PRO A N 1
ATOM 670 C CA . PRO A 1 88 ? -25.452 5.556 11.380 1.00 83.31 88 PRO A CA 1
ATOM 671 C C . PRO A 1 88 ? -25.474 4.336 12.311 1.00 83.31 88 PRO A C 1
ATOM 673 O O . PRO A 1 88 ? -24.453 3.978 12.886 1.00 83.31 88 PRO A O 1
ATOM 676 N N . ALA A 1 89 ? -26.617 3.649 12.420 1.00 84.69 89 ALA A N 1
ATOM 677 C CA . ALA A 1 89 ? -26.746 2.428 13.217 1.00 84.69 89 ALA A CA 1
ATOM 678 C C . ALA A 1 89 ? -25.900 1.251 12.686 1.00 84.69 89 ALA A C 1
ATOM 680 O O . ALA A 1 89 ? -25.514 0.375 13.454 1.00 84.69 89 ALA A O 1
ATOM 681 N N . LEU A 1 90 ? -25.613 1.219 11.379 1.00 84.38 90 LEU A N 1
ATOM 682 C CA . LEU A 1 90 ? -24.856 0.143 10.729 1.00 84.38 90 LEU A CA 1
ATOM 683 C C . LEU A 1 90 ? -23.346 0.411 10.680 1.00 84.38 90 LEU A C 1
ATOM 685 O O . LEU A 1 90 ? -22.570 -0.530 10.497 1.00 84.38 90 LEU A O 1
ATOM 689 N N . ASP A 1 91 ? -22.933 1.672 10.819 1.00 86.62 91 ASP A N 1
ATOM 690 C CA . ASP A 1 91 ? -21.529 2.067 10.956 1.00 86.62 91 ASP A CA 1
ATOM 691 C C . ASP A 1 91 ? -21.365 3.236 11.944 1.00 86.62 91 ASP A C 1
ATOM 693 O O . ASP A 1 91 ? -21.104 4.375 11.537 1.00 86.62 91 ASP A O 1
ATOM 697 N N . PRO A 1 92 ? -21.520 2.974 13.257 1.00 84.81 92 PRO A N 1
ATOM 698 C CA . PRO A 1 92 ? -21.322 3.998 14.271 1.00 84.81 92 PRO A CA 1
ATOM 699 C C . PRO A 1 92 ? -19.904 4.566 14.184 1.00 84.81 92 PRO A C 1
ATOM 701 O O . PRO A 1 92 ? -18.918 3.823 14.249 1.00 84.81 92 PRO A O 1
ATOM 704 N N . GLY A 1 93 ? -19.809 5.886 14.026 1.00 85.94 93 GLY A N 1
ATOM 705 C CA . GLY A 1 93 ? -18.535 6.594 13.926 1.00 85.94 93 G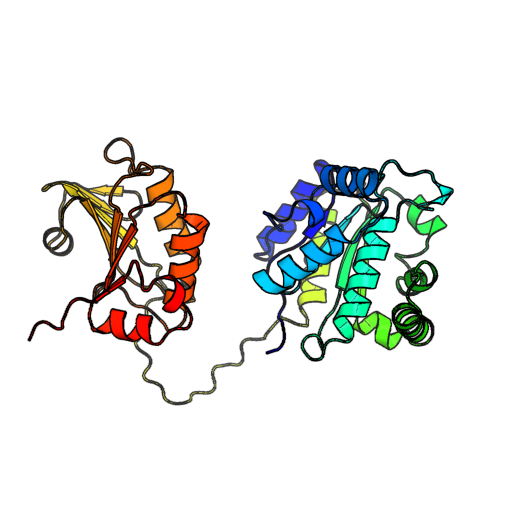LY A CA 1
ATOM 706 C C . GLY A 1 93 ? -17.851 6.536 12.559 1.00 85.94 93 GLY A C 1
ATOM 707 O O . GLY A 1 93 ? -16.757 7.081 12.445 1.00 85.94 93 GLY A O 1
ATOM 708 N N . MET A 1 94 ? -18.466 5.922 11.535 1.00 92.62 94 MET A N 1
ATOM 709 C CA . MET A 1 94 ? -17.901 5.799 10.178 1.00 92.62 94 MET A CA 1
ATOM 710 C C . MET A 1 94 ? -16.545 5.061 10.143 1.00 92.62 94 MET A C 1
ATOM 712 O O . MET A 1 94 ? -15.608 5.454 9.442 1.00 92.62 94 MET A O 1
ATOM 716 N N . LEU A 1 95 ? -16.424 3.996 10.944 1.00 92.94 95 LEU A N 1
ATOM 717 C CA . LEU A 1 95 ? -15.176 3.267 11.205 1.00 92.94 95 LEU A CA 1
ATOM 718 C C . LEU A 1 95 ? -15.078 1.935 10.445 1.00 92.94 95 LEU A C 1
ATOM 720 O O . LEU A 1 95 ? -14.090 1.210 10.595 1.00 92.94 95 LEU A O 1
ATOM 724 N N . LYS A 1 96 ? -16.080 1.559 9.643 1.00 93.38 96 LYS A N 1
ATOM 725 C CA . LYS A 1 96 ? -16.192 0.213 9.054 1.00 93.38 96 LYS A CA 1
ATOM 726 C C . LYS A 1 96 ? -14.986 -0.219 8.220 1.00 93.38 96 LYS A C 1
ATOM 728 O O . LYS A 1 96 ? -14.592 -1.387 8.299 1.00 93.38 96 LYS A O 1
ATOM 733 N N . ILE A 1 97 ? -14.372 0.687 7.456 1.00 95.62 97 ILE A N 1
ATOM 734 C CA . ILE A 1 97 ? -13.161 0.380 6.671 1.00 95.62 97 ILE A CA 1
ATOM 735 C C . ILE A 1 97 ? -11.981 0.093 7.597 1.00 95.62 97 ILE A C 1
ATOM 737 O O . ILE A 1 97 ? -11.319 -0.933 7.453 1.00 95.62 97 ILE A O 1
ATOM 741 N N . PHE A 1 98 ? -11.767 0.947 8.596 1.00 96.06 98 PHE A N 1
ATOM 742 C CA . PHE A 1 98 ? -10.679 0.783 9.551 1.00 96.06 98 PHE A CA 1
ATOM 743 C C . PHE A 1 98 ? -10.820 -0.528 10.336 1.00 96.06 98 PHE A C 1
ATOM 745 O O . PHE A 1 98 ? -9.892 -1.336 10.363 1.00 96.06 98 PHE A O 1
ATOM 752 N N . LYS A 1 99 ? -12.021 -0.817 10.858 1.00 95.12 99 LYS A N 1
ATOM 753 C CA . LYS A 1 99 ? -12.332 -2.091 11.527 1.00 95.12 99 LYS A CA 1
ATOM 754 C C . LYS A 1 99 ? -12.077 -3.295 10.619 1.00 95.12 99 LYS A C 1
ATOM 756 O O . LYS A 1 99 ? -11.492 -4.281 11.057 1.00 95.12 99 LYS A O 1
ATOM 761 N N . THR A 1 100 ? -12.474 -3.212 9.346 1.00 95.00 100 THR A N 1
ATOM 762 C CA . THR A 1 100 ? -12.240 -4.283 8.361 1.00 95.00 100 THR A CA 1
ATOM 763 C C . THR A 1 100 ? -10.749 -4.561 8.180 1.00 95.00 100 THR A C 1
ATOM 765 O O . THR A 1 100 ? -10.343 -5.725 8.153 1.00 95.00 100 THR A O 1
ATOM 768 N N . LEU A 1 101 ? -9.927 -3.517 8.061 1.00 97.00 101 LEU A N 1
ATOM 769 C CA . LEU A 1 101 ? -8.483 -3.658 7.884 1.00 97.00 101 LEU A CA 1
ATOM 770 C C . LEU A 1 101 ? -7.823 -4.237 9.138 1.00 97.00 101 LEU A C 1
ATOM 772 O O . LEU A 1 101 ? -7.060 -5.191 9.018 1.00 97.00 101 LEU A O 1
ATOM 776 N N . LEU A 1 102 ? -8.185 -3.758 10.333 1.00 96.56 102 LEU A N 1
ATOM 777 C CA . LEU A 1 102 ? -7.703 -4.330 11.595 1.00 96.56 102 LEU A CA 1
ATOM 778 C C . LEU A 1 102 ? -8.020 -5.825 11.694 1.00 96.56 102 LEU A C 1
ATOM 780 O O . LEU A 1 102 ? -7.117 -6.631 11.894 1.00 96.56 102 LEU A O 1
ATOM 784 N N . ILE A 1 103 ? -9.279 -6.211 11.466 1.00 93.12 103 ILE A N 1
ATOM 785 C CA . ILE A 1 103 ? -9.701 -7.620 11.474 1.00 93.12 103 ILE A CA 1
ATOM 786 C C . ILE A 1 103 ? -8.901 -8.440 10.454 1.00 93.12 103 ILE A C 1
ATOM 788 O O . ILE A 1 103 ? -8.517 -9.571 10.737 1.00 93.12 103 ILE A O 1
ATOM 792 N N . SER A 1 104 ? -8.607 -7.874 9.283 1.00 92.31 104 SER A N 1
ATOM 793 C CA . SER A 1 104 ? -7.814 -8.563 8.259 1.00 92.31 104 SER A CA 1
ATOM 794 C C . SER A 1 104 ? -6.392 -8.855 8.738 1.00 92.31 104 SER A C 1
ATOM 796 O O . SER A 1 104 ? -5.909 -9.966 8.547 1.00 92.31 104 SER A O 1
ATOM 798 N N . TYR A 1 105 ? -5.746 -7.902 9.415 1.00 93.38 105 TYR A N 1
ATOM 799 C CA . TYR A 1 105 ? -4.424 -8.104 10.017 1.00 93.38 105 TYR A CA 1
ATOM 800 C C . TYR A 1 105 ? -4.453 -9.118 11.166 1.00 93.38 105 TYR A C 1
ATOM 802 O O . TYR A 1 105 ? -3.543 -9.937 11.266 1.00 93.38 105 TYR A O 1
ATOM 810 N N . ILE A 1 106 ? -5.512 -9.125 11.984 1.00 89.94 106 ILE A N 1
ATOM 811 C CA . ILE A 1 106 ? -5.705 -10.136 13.037 1.00 89.94 106 ILE A CA 1
ATOM 812 C C . ILE A 1 106 ? -5.760 -11.538 12.424 1.00 89.94 106 ILE A C 1
ATOM 814 O O . ILE A 1 106 ? -5.023 -12.417 12.866 1.00 89.94 106 ILE A O 1
ATOM 818 N N . ILE A 1 107 ? -6.572 -11.737 11.381 1.00 85.50 107 ILE A N 1
ATOM 819 C CA . ILE A 1 107 ? -6.673 -13.024 10.670 1.00 85.50 107 ILE A CA 1
ATOM 820 C C . ILE A 1 107 ? -5.311 -13.415 10.086 1.00 85.50 107 ILE A C 1
ATOM 822 O O . ILE A 1 107 ? -4.842 -14.532 10.292 1.00 85.50 107 ILE A O 1
ATOM 826 N N . LEU A 1 108 ? -4.656 -12.485 9.387 1.00 86.88 108 LEU A N 1
ATOM 827 C CA . LEU A 1 108 ? -3.368 -12.724 8.737 1.00 86.88 108 LEU A CA 1
ATOM 828 C C . LEU A 1 108 ? -2.262 -13.099 9.728 1.00 86.88 108 LEU A C 1
ATOM 830 O O . LEU A 1 108 ? -1.462 -13.978 9.426 1.00 86.88 108 LEU A O 1
ATOM 834 N N . SER A 1 109 ? -2.248 -12.500 10.923 1.00 85.00 109 SER A N 1
ATOM 835 C CA . SER A 1 109 ? -1.246 -12.772 11.967 1.00 85.00 109 SER A CA 1
ATOM 836 C C . SER A 1 109 ? -1.193 -14.237 12.418 1.00 85.00 109 SER A C 1
ATOM 838 O O . SER A 1 109 ? -0.197 -14.674 12.990 1.00 85.00 109 SER A O 1
ATOM 840 N N . LYS A 1 110 ? -2.254 -15.015 12.162 1.00 80.25 110 LYS A N 1
ATOM 841 C CA . LYS A 1 110 ? -2.326 -16.443 12.505 1.00 80.25 110 LYS A CA 1
ATOM 842 C C . LYS A 1 110 ? -1.700 -17.347 11.442 1.00 80.25 110 LYS A C 1
ATOM 844 O O . LYS A 1 110 ? -1.418 -18.511 11.721 1.00 80.25 110 LYS A O 1
ATOM 849 N N . GLY A 1 111 ? -1.436 -16.821 10.247 1.00 74.75 111 GLY A N 1
ATOM 850 C CA . GLY A 1 111 ? -0.702 -17.523 9.202 1.00 74.75 111 GLY A CA 1
ATOM 851 C C . GLY A 1 111 ? 0.764 -17.720 9.596 1.00 74.75 111 GLY A C 1
ATOM 852 O O . GLY A 1 111 ? 1.450 -16.770 9.967 1.00 74.75 111 GLY A O 1
ATOM 853 N N . ALA A 1 112 ? 1.282 -18.945 9.462 1.00 63.62 112 ALA A N 1
ATOM 854 C CA . ALA A 1 112 ? 2.674 -19.267 9.794 1.00 63.62 112 ALA A CA 1
ATOM 855 C C . ALA A 1 112 ? 3.706 -18.455 8.981 1.00 63.62 112 ALA A C 1
ATOM 857 O O . ALA A 1 112 ? 4.834 -18.266 9.435 1.00 63.62 112 ALA A O 1
ATOM 858 N N . GLU A 1 113 ? 3.319 -17.951 7.805 1.00 70.12 113 GLU A N 1
ATOM 859 C CA . GLU A 1 113 ? 4.151 -17.113 6.929 1.00 70.12 113 GLU A CA 1
ATOM 860 C C . GLU A 1 113 ? 4.154 -15.619 7.318 1.00 70.12 113 GLU A C 1
ATOM 862 O O . GLU A 1 113 ? 4.881 -14.829 6.714 1.00 70.12 113 GLU A O 1
ATOM 867 N N . CYS A 1 114 ? 3.369 -15.233 8.333 1.00 72.00 114 CYS A N 1
ATOM 868 C CA . CYS A 1 114 ? 3.080 -13.846 8.711 1.00 72.00 114 CYS A CA 1
ATOM 869 C C . CYS A 1 114 ? 3.494 -13.509 10.157 1.00 72.00 114 CYS A C 1
ATOM 871 O O . CYS A 1 114 ? 2.932 -12.598 10.759 1.00 72.00 114 CYS A O 1
ATOM 873 N N . LYS A 1 115 ? 4.465 -14.235 10.729 1.00 64.56 115 LYS A N 1
ATOM 874 C CA . LYS A 1 115 ? 4.868 -14.089 12.144 1.00 64.56 115 LYS A CA 1
ATOM 875 C C . LYS A 1 115 ? 5.364 -12.686 12.524 1.00 64.56 115 LYS A C 1
ATOM 877 O O . LYS A 1 115 ? 5.148 -12.278 13.657 1.00 64.56 115 LYS A O 1
ATOM 882 N N . ASP A 1 116 ? 5.947 -11.949 11.577 1.00 73.12 116 ASP A N 1
ATOM 883 C CA . ASP A 1 116 ? 6.461 -10.581 11.778 1.00 73.12 116 ASP A CA 1
ATOM 884 C C . ASP A 1 116 ? 5.520 -9.502 11.198 1.00 73.12 116 ASP A C 1
ATOM 886 O O . ASP A 1 116 ? 5.921 -8.376 10.874 1.00 73.12 116 ASP A O 1
ATOM 890 N N . LEU A 1 117 ? 4.246 -9.859 11.007 1.00 87.31 117 LEU A N 1
ATOM 891 C CA . LEU A 1 117 ? 3.228 -8.939 10.526 1.00 87.31 117 LEU A CA 1
ATOM 892 C C . LEU A 1 117 ? 2.933 -7.854 11.563 1.00 87.31 117 LEU A C 1
ATOM 894 O O . LEU A 1 117 ? 2.669 -8.126 12.729 1.00 87.31 117 LEU A O 1
ATOM 898 N N . ARG A 1 118 ? 2.875 -6.620 11.076 1.00 91.44 118 ARG A N 1
ATOM 899 C CA . ARG A 1 118 ? 2.506 -5.412 11.794 1.00 91.44 118 ARG A CA 1
ATOM 900 C C . ARG A 1 118 ? 1.669 -4.507 10.895 1.00 91.44 118 ARG A C 1
ATOM 902 O O . ARG A 1 118 ? 2.049 -4.167 9.774 1.00 91.44 118 ARG A O 1
ATOM 909 N N . GLY A 1 119 ? 0.507 -4.108 11.389 1.00 94.75 119 GLY A N 1
ATOM 910 C CA . GLY A 1 119 ? -0.349 -3.106 10.776 1.00 94.75 119 GLY A CA 1
ATOM 911 C C . GLY A 1 119 ? 0.052 -1.709 11.224 1.00 94.75 119 GLY A C 1
ATOM 912 O O . GLY A 1 119 ? -0.234 -1.317 12.354 1.00 94.75 119 GLY A O 1
ATOM 913 N N . ASN A 1 120 ? 0.699 -0.959 10.332 1.00 96.81 120 ASN A N 1
ATOM 914 C CA . ASN A 1 120 ? 1.072 0.434 10.567 1.00 96.81 120 ASN A CA 1
ATOM 915 C C . ASN A 1 120 ? -0.014 1.356 9.993 1.00 96.81 120 ASN A C 1
ATOM 917 O O . ASN A 1 120 ? -0.186 1.416 8.775 1.00 96.81 120 ASN A O 1
ATOM 921 N N . PHE A 1 121 ? -0.731 2.072 10.854 1.00 98.00 121 PHE A N 1
ATOM 922 C CA . PHE A 1 121 ? -1.860 2.925 10.500 1.00 98.00 121 PHE A CA 1
ATOM 923 C C . PHE A 1 121 ? -1.607 4.385 10.881 1.00 98.00 121 PHE A C 1
ATOM 925 O O . PHE A 1 121 ? -1.276 4.690 12.027 1.00 98.00 121 PHE A O 1
ATOM 932 N N . ILE A 1 122 ? -1.849 5.290 9.934 1.00 97.56 122 ILE A N 1
ATOM 933 C CA . ILE A 1 122 ? -1.997 6.724 10.205 1.00 97.56 122 ILE A CA 1
ATOM 934 C C . ILE A 1 122 ? -3.449 7.092 9.913 1.00 97.56 122 ILE A C 1
ATOM 936 O O . ILE A 1 122 ? -3.903 6.971 8.774 1.00 97.56 122 ILE A O 1
ATOM 940 N N . LEU A 1 123 ? -4.179 7.534 10.933 1.00 96.88 123 LEU A N 1
ATOM 941 C CA . LEU A 1 123 ? -5.566 7.963 10.789 1.00 96.88 123 LEU A CA 1
ATOM 942 C C . LEU A 1 123 ? -5.622 9.488 10.676 1.00 96.88 123 LEU A C 1
ATOM 944 O O . LEU A 1 123 ? -5.235 10.207 11.595 1.00 96.88 123 LEU A O 1
ATOM 948 N N . LEU A 1 124 ? -6.116 9.968 9.541 1.00 95.19 124 LEU A N 1
ATOM 949 C CA . LEU A 1 124 ? -6.280 11.377 9.225 1.00 95.19 124 LEU A CA 1
ATOM 950 C C . LEU A 1 124 ? -7.578 11.878 9.861 1.00 95.19 124 LEU A C 1
ATOM 952 O O . LEU A 1 124 ? -8.669 11.556 9.386 1.00 95.19 124 LEU A O 1
ATOM 956 N N . ASN A 1 125 ? -7.476 12.671 10.921 1.00 92.19 125 ASN A N 1
ATOM 957 C CA . ASN A 1 125 ? -8.632 13.243 11.604 1.00 92.19 125 ASN A CA 1
ATOM 958 C C . ASN A 1 125 ? -8.686 14.763 11.421 1.00 92.19 125 ASN A C 1
ATOM 960 O O . ASN A 1 125 ? -7.716 15.404 11.022 1.00 92.19 125 ASN A O 1
ATOM 964 N N . LYS A 1 126 ? -9.859 15.348 11.664 1.00 86.06 126 LYS A N 1
ATOM 965 C CA . LYS A 1 126 ? -10.042 16.800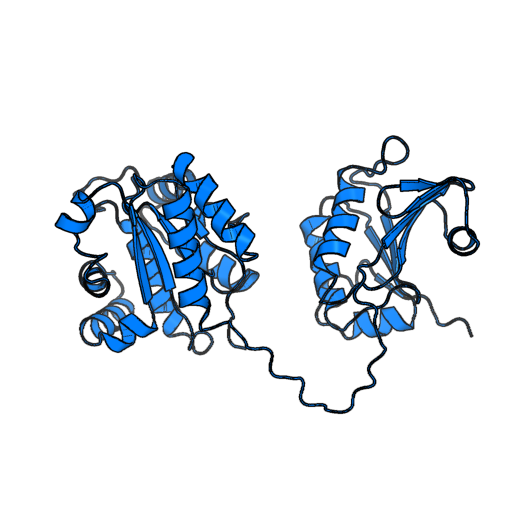 11.677 1.00 86.06 126 LYS A CA 1
ATOM 966 C C . LYS A 1 126 ? -10.385 17.242 13.094 1.00 86.06 126 LYS A C 1
ATOM 968 O O . LYS A 1 126 ? -11.482 16.956 13.576 1.00 86.06 126 LYS A O 1
ATOM 973 N N . GLY A 1 127 ? -9.461 17.949 13.740 1.00 74.12 127 GLY A N 1
ATOM 974 C CA . GLY A 1 127 ? -9.656 18.492 15.083 1.00 74.12 127 GLY A CA 1
ATOM 975 C C . GLY A 1 127 ? -9.829 17.439 16.189 1.00 74.12 127 GLY A C 1
ATOM 976 O O . GLY A 1 127 ? -9.674 16.233 15.995 1.00 74.12 127 GLY A O 1
ATOM 977 N N . ALA A 1 128 ? -10.162 17.911 17.393 1.00 80.69 128 ALA A N 1
ATOM 978 C CA . ALA A 1 128 ? -10.148 17.093 18.611 1.00 80.69 128 ALA A CA 1
ATOM 979 C C . ALA A 1 128 ? -11.402 16.221 18.831 1.00 80.69 128 ALA A C 1
ATOM 981 O O . ALA A 1 128 ? -11.407 15.391 19.738 1.00 80.69 128 ALA A O 1
ATOM 982 N N . ALA A 1 129 ? -12.465 16.400 18.037 1.00 82.31 129 ALA A N 1
ATOM 983 C CA . ALA A 1 129 ? -13.751 15.729 18.257 1.00 82.31 129 ALA A CA 1
ATOM 984 C C . ALA A 1 129 ? -13.637 14.200 18.160 1.00 82.31 129 ALA A C 1
ATOM 986 O O . ALA A 1 129 ? -14.085 13.495 19.060 1.00 82.31 129 ALA A O 1
ATOM 987 N N . PHE A 1 130 ? -12.948 13.707 17.128 1.00 86.69 130 PHE A N 1
ATOM 988 C CA . PHE A 1 130 ? -12.695 12.278 16.944 1.00 86.69 130 PHE A CA 1
ATOM 989 C C . PHE A 1 130 ? -11.958 11.665 18.142 1.00 86.69 130 PHE A C 1
ATOM 991 O O . PHE A 1 130 ? -12.333 10.611 18.647 1.00 86.69 130 PHE A O 1
ATOM 998 N N . GLU A 1 131 ? -10.923 12.348 18.633 1.00 88.06 131 GLU A N 1
ATOM 999 C CA . GLU A 1 131 ? -10.137 11.852 19.763 1.00 88.06 131 GLU A CA 1
ATOM 1000 C C . GLU A 1 131 ? -10.916 11.918 21.080 1.00 88.06 131 GLU A C 1
ATOM 1002 O O . GLU A 1 131 ? -10.736 11.065 21.944 1.00 88.06 131 GLU A O 1
ATOM 1007 N N . LYS A 1 132 ? -11.819 12.892 21.235 1.00 86.19 132 LYS A N 1
ATOM 1008 C CA . LYS A 1 132 ? -12.718 12.966 22.391 1.00 86.19 132 LYS A CA 1
ATOM 1009 C C . LYS A 1 132 ? -13.715 11.805 22.416 1.00 86.19 132 LYS A C 1
ATOM 1011 O O . LYS A 1 132 ? -14.027 11.313 23.495 1.00 86.19 132 LYS A O 1
ATOM 1016 N N . GLU A 1 133 ? -14.220 11.400 21.253 1.00 86.25 133 GLU A N 1
ATOM 1017 C CA . GLU A 1 133 ? -15.206 10.323 21.130 1.00 86.25 133 GLU A CA 1
ATOM 1018 C C . GLU A 1 133 ? -14.566 8.934 21.254 1.00 86.25 133 GLU A C 1
ATOM 1020 O O . GLU A 1 133 ? -15.066 8.093 21.998 1.00 86.25 133 GLU A O 1
ATOM 1025 N N . PHE A 1 134 ? -13.446 8.697 20.565 1.00 88.38 134 PHE A N 1
ATOM 1026 C CA . PHE A 1 134 ? -12.865 7.356 20.449 1.00 88.38 134 PHE A CA 1
ATOM 1027 C C . PHE A 1 134 ? -11.571 7.146 21.246 1.00 88.38 134 PHE A C 1
ATOM 1029 O O . PHE A 1 134 ? -11.243 6.004 21.554 1.00 88.38 134 PHE A O 1
ATOM 1036 N N . GLY A 1 135 ? -10.820 8.203 21.578 1.00 87.81 135 GLY A N 1
ATOM 1037 C CA . GLY A 1 135 ? -9.576 8.108 22.360 1.00 87.81 135 GLY A CA 1
ATOM 1038 C C . GLY A 1 135 ? -8.469 7.245 21.737 1.00 87.81 135 GLY A C 1
ATOM 1039 O O . GLY A 1 135 ? -7.596 6.755 22.458 1.00 87.81 135 GLY A O 1
ATOM 1040 N N . ILE A 1 136 ? -8.522 7.003 20.421 1.00 89.69 136 ILE A N 1
ATOM 1041 C CA . ILE A 1 136 ? -7.636 6.062 19.717 1.00 89.69 136 ILE A CA 1
ATOM 1042 C C . ILE A 1 136 ? -6.197 6.580 19.671 1.00 89.69 136 ILE A C 1
ATOM 1044 O O . ILE A 1 136 ? -5.269 5.782 19.744 1.00 89.69 136 ILE A O 1
ATOM 1048 N N . GLY A 1 137 ? -5.980 7.891 19.575 1.00 86.12 137 GLY A N 1
ATOM 1049 C CA . GLY A 1 137 ? -4.640 8.471 19.546 1.00 86.12 137 GLY A CA 1
ATOM 1050 C C . GLY A 1 137 ? -3.889 8.286 20.859 1.00 86.12 137 GLY A C 1
ATOM 1051 O O . GLY A 1 137 ? -2.715 7.921 20.850 1.00 86.12 137 GLY A O 1
ATOM 1052 N N . LYS A 1 138 ? -4.564 8.494 21.994 1.00 87.19 138 LYS A N 1
ATOM 1053 C CA . LYS A 1 138 ? -3.988 8.304 23.334 1.00 87.19 138 LYS A CA 1
ATOM 1054 C C . LYS A 1 138 ? -3.924 6.838 23.748 1.00 87.19 138 LYS A C 1
ATOM 1056 O O . LYS A 1 138 ? -3.008 6.447 24.468 1.00 87.19 138 LYS A O 1
ATOM 1061 N N . ASN A 1 139 ? -4.899 6.034 23.328 1.00 90.81 139 ASN A N 1
ATOM 1062 C CA . ASN A 1 139 ? -4.970 4.619 23.663 1.00 90.81 139 ASN A CA 1
ATOM 1063 C C . ASN A 1 139 ? -5.389 3.769 22.449 1.00 90.81 139 ASN A C 1
ATOM 1065 O O . ASN A 1 139 ? -6.548 3.343 22.377 1.00 90.81 139 ASN A O 1
ATOM 1069 N N . PRO A 1 140 ? -4.456 3.458 21.527 1.00 92.31 140 PRO A N 1
ATOM 1070 C CA . PRO A 1 140 ? -4.743 2.649 20.343 1.00 92.31 140 PRO A CA 1
ATOM 1071 C C . PRO A 1 140 ? -5.404 1.304 20.640 1.00 92.31 140 PRO A C 1
ATOM 1073 O O . PRO A 1 140 ? -6.288 0.880 19.901 1.00 92.31 140 PRO A O 1
ATOM 1076 N N . HIS A 1 141 ? -5.036 0.662 21.754 1.00 93.38 141 HIS A N 1
ATOM 1077 C CA . HIS A 1 141 ? -5.578 -0.632 22.187 1.00 93.38 141 HIS A CA 1
ATOM 1078 C C . HIS A 1 141 ? -7.105 -0.617 22.363 1.00 93.38 141 HIS A C 1
ATOM 1080 O O . HIS A 1 141 ? -7.778 -1.616 22.103 1.00 93.38 141 HIS A O 1
ATOM 1086 N N . SER A 1 142 ? -7.681 0.539 22.714 1.00 91.50 142 SER A N 1
ATOM 1087 C CA . SER A 1 142 ? -9.131 0.702 22.882 1.00 91.50 142 SER A CA 1
ATOM 1088 C C . SER A 1 142 ? -9.937 0.352 21.626 1.00 91.50 142 SER A C 1
ATOM 1090 O O . SER A 1 142 ? -11.083 -0.086 21.750 1.00 91.50 142 SER A O 1
ATOM 1092 N N . VAL A 1 143 ? -9.334 0.453 20.433 1.00 92.06 143 VAL A N 1
ATOM 1093 C CA . VAL A 1 143 ? -9.999 0.149 19.161 1.00 92.06 143 VAL A CA 1
ATOM 1094 C C . VAL A 1 143 ? -10.491 -1.296 19.085 1.00 92.06 143 VAL A C 1
ATOM 1096 O O . VAL A 1 143 ? -11.514 -1.559 18.456 1.00 92.06 143 VAL A O 1
ATOM 1099 N N . ILE A 1 144 ? -9.821 -2.236 19.763 1.00 92.69 144 ILE A N 1
ATOM 1100 C CA . ILE A 1 144 ? -10.203 -3.654 19.757 1.00 92.69 144 ILE A CA 1
ATOM 1101 C C . ILE A 1 144 ? -11.592 -3.855 20.378 1.00 92.69 144 ILE A C 1
ATOM 1103 O O . ILE A 1 144 ? -12.339 -4.738 19.958 1.00 92.69 144 ILE A O 1
ATOM 1107 N N . LYS A 1 145 ? -12.005 -2.988 21.312 1.00 90.62 145 LYS A N 1
ATOM 1108 C CA . LYS A 1 145 ? -13.356 -3.017 21.898 1.00 90.62 145 LYS A CA 1
ATOM 1109 C C . LYS A 1 145 ? -14.447 -2.696 20.875 1.00 90.62 145 LYS A C 1
ATOM 1111 O O . LYS A 1 145 ? -15.598 -3.067 21.074 1.00 90.62 145 LYS A O 1
ATOM 1116 N N . LEU A 1 146 ? -14.086 -2.026 19.780 1.00 90.25 146 LEU A N 1
ATOM 1117 C CA . LEU A 1 146 ? -14.992 -1.673 18.690 1.00 90.25 146 LEU A CA 1
ATOM 1118 C C . LEU A 1 146 ? -15.099 -2.777 17.627 1.00 90.25 146 LEU A C 1
ATOM 1120 O O . LEU A 1 146 ? -15.883 -2.620 16.682 1.00 90.25 146 LEU A O 1
ATOM 1124 N N . LEU A 1 147 ? -14.297 -3.844 17.745 1.00 91.62 147 LEU A N 1
ATOM 1125 C CA . LEU A 1 147 ? -14.258 -4.963 16.810 1.00 91.62 147 LEU A CA 1
ATOM 1126 C C . LEU A 1 147 ? -15.179 -6.090 17.276 1.00 91.62 147 LEU A C 1
ATOM 1128 O O . LEU A 1 147 ? -15.085 -6.586 18.398 1.00 91.62 147 LEU A O 1
ATOM 1132 N N . SER A 1 148 ? -16.035 -6.531 16.363 1.00 85.12 148 SER A N 1
ATOM 1133 C CA . SER A 1 148 ? -16.827 -7.746 16.497 1.00 85.12 148 SER A CA 1
ATOM 1134 C C . SER A 1 148 ? -17.107 -8.320 15.115 1.00 85.12 148 SER A C 1
ATOM 1136 O O . SER A 1 148 ? -17.163 -7.600 14.112 1.00 85.12 148 SER A O 1
ATOM 1138 N N . THR A 1 149 ? -17.249 -9.639 15.044 1.00 83.88 149 THR A N 1
ATOM 1139 C CA . THR A 1 149 ? -17.579 -10.350 13.808 1.00 83.88 149 THR A CA 1
ATOM 1140 C C . THR A 1 149 ? -18.652 -11.404 14.062 1.00 83.88 149 THR A C 1
ATOM 1142 O O . THR A 1 149 ? -18.955 -11.740 15.203 1.00 83.88 149 THR A O 1
ATOM 1145 N N . GLN A 1 150 ? -19.223 -11.955 12.991 1.00 82.38 150 GLN A N 1
ATOM 1146 C CA . GLN A 1 150 ? -20.125 -13.110 13.082 1.00 82.38 150 GLN A CA 1
ATOM 1147 C C . GLN A 1 150 ? -19.374 -14.447 13.223 1.00 82.38 150 GLN A C 1
ATOM 1149 O O . GLN A 1 150 ? -20.012 -15.472 13.427 1.00 82.38 150 GLN A O 1
ATOM 1154 N N . ASN A 1 151 ? -18.042 -14.458 13.086 1.00 80.75 151 ASN A N 1
ATOM 1155 C CA . ASN A 1 151 ? -17.239 -15.675 13.156 1.00 80.75 151 ASN A CA 1
ATOM 1156 C C . ASN A 1 151 ? -16.663 -15.839 14.582 1.00 80.75 151 ASN A C 1
ATOM 1158 O O . ASN A 1 151 ? -15.843 -15.010 14.991 1.00 80.75 151 ASN A O 1
ATOM 1162 N N . PRO A 1 152 ? -17.043 -16.897 15.327 1.00 80.25 152 PRO A N 1
ATOM 1163 C CA . PRO A 1 152 ? -16.557 -17.133 16.688 1.00 80.25 152 PRO A CA 1
ATOM 1164 C C . PRO A 1 152 ? -15.034 -17.274 16.791 1.00 80.25 152 PRO A C 1
ATOM 1166 O O . PRO A 1 152 ? -14.445 -16.798 17.754 1.00 80.25 152 PRO A O 1
ATOM 1169 N N . GLU A 1 153 ? -14.386 -17.868 15.790 1.00 78.75 153 GLU A N 1
ATOM 1170 C CA . GLU A 1 153 ? -12.933 -18.064 15.764 1.00 78.75 153 GLU A CA 1
ATOM 1171 C C . GLU A 1 153 ? -12.190 -16.727 15.633 1.00 78.75 153 GLU A C 1
ATOM 1173 O O . GLU A 1 153 ? -11.225 -16.461 16.345 1.00 78.75 153 GLU A O 1
ATOM 1178 N N . ILE A 1 154 ? -12.685 -15.827 14.778 1.00 82.25 154 ILE A N 1
ATOM 1179 C CA . ILE A 1 154 ? -12.115 -14.478 14.659 1.00 82.25 154 ILE A CA 1
ATOM 1180 C C . ILE A 1 154 ? -12.341 -13.691 15.954 1.00 82.25 154 ILE A C 1
ATOM 1182 O O . ILE A 1 154 ? -11.444 -12.974 16.395 1.00 82.25 154 ILE A O 1
ATOM 1186 N N . ASN A 1 155 ? -13.515 -13.834 16.576 1.00 82.56 155 ASN A N 1
ATOM 1187 C CA . ASN A 1 155 ? -13.801 -13.182 17.853 1.00 82.56 155 ASN A CA 1
ATOM 1188 C C . ASN A 1 155 ? -12.890 -13.693 18.974 1.00 82.56 155 ASN A C 1
ATOM 1190 O O . ASN A 1 155 ? -12.394 -12.875 19.735 1.00 82.56 155 ASN A O 1
ATOM 1194 N N . TYR A 1 156 ? -12.564 -14.988 19.007 1.00 85.25 156 TYR A N 1
ATOM 1195 C CA . TYR A 1 156 ? -11.577 -15.534 19.940 1.00 85.25 156 TYR A CA 1
ATOM 1196 C C . TYR A 1 156 ? -10.211 -14.838 19.809 1.00 85.25 156 TYR A C 1
ATOM 1198 O O . TYR A 1 156 ? -9.607 -14.451 20.806 1.00 85.25 156 TYR A O 1
ATOM 1206 N N . PHE A 1 157 ? -9.735 -14.591 18.582 1.00 85.75 157 PHE A N 1
ATOM 1207 C CA . PHE A 1 157 ? -8.486 -13.846 18.373 1.00 85.75 157 PHE A CA 1
ATOM 1208 C C . PHE A 1 157 ? -8.587 -12.365 18.745 1.00 85.75 157 PHE A C 1
ATOM 1210 O O . PHE A 1 157 ? -7.608 -11.778 19.201 1.00 85.75 157 PHE A O 1
ATOM 1217 N N . ILE A 1 158 ? -9.750 -11.750 18.531 1.00 89.56 158 ILE A N 1
ATOM 1218 C CA . ILE A 1 158 ? -10.020 -10.382 18.982 1.00 89.56 158 ILE A CA 1
ATOM 1219 C C . ILE A 1 158 ? -9.973 -10.323 20.513 1.00 89.56 158 ILE A C 1
ATOM 1221 O O . ILE A 1 158 ? -9.362 -9.406 21.055 1.00 89.56 158 ILE A O 1
ATOM 1225 N N . ASP A 1 159 ? -10.581 -11.289 21.201 1.00 89.56 159 ASP A N 1
ATOM 1226 C CA . ASP A 1 159 ? -10.642 -11.343 22.662 1.00 89.56 159 ASP A CA 1
ATOM 1227 C C . ASP A 1 159 ? -9.255 -11.585 23.284 1.00 89.56 159 ASP A C 1
ATOM 1229 O O . ASP A 1 159 ? -8.882 -10.863 24.206 1.00 89.56 159 ASP A O 1
ATOM 1233 N N . ASP A 1 160 ? -8.421 -12.451 22.693 1.00 86.62 160 ASP A N 1
ATOM 1234 C CA . ASP A 1 160 ? -7.000 -12.605 23.073 1.00 86.62 160 ASP A CA 1
ATOM 1235 C C . ASP A 1 160 ? -6.242 -11.262 23.031 1.00 86.62 160 ASP A C 1
ATOM 1237 O O . ASP A 1 160 ? -5.483 -10.929 23.940 1.00 86.62 160 ASP A O 1
ATOM 1241 N N . LEU A 1 161 ? -6.489 -10.432 22.010 1.00 90.50 161 LEU A N 1
ATOM 1242 C CA . LEU A 1 161 ? -5.884 -9.098 21.905 1.00 90.50 161 LEU A CA 1
ATOM 1243 C C . LEU A 1 161 ? -6.496 -8.073 22.870 1.00 90.50 161 LEU A C 1
ATOM 1245 O O . LEU A 1 161 ? -5.817 -7.108 23.227 1.00 90.50 161 LEU A O 1
ATOM 1249 N N . LYS A 1 162 ? -7.752 -8.245 23.311 1.00 91.50 162 LYS A N 1
ATOM 1250 C CA . LYS A 1 162 ? -8.349 -7.393 24.361 1.00 91.50 162 LYS A CA 1
ATOM 1251 C C . LYS A 1 162 ? -7.643 -7.602 25.691 1.00 91.50 162 LYS A C 1
ATOM 1253 O O . LYS A 1 162 ? -7.420 -6.632 26.410 1.00 91.50 162 LYS A O 1
ATOM 1258 N N . GLU A 1 163 ? -7.304 -8.845 26.003 1.00 90.94 163 GLU A N 1
ATOM 1259 C CA . GLU A 1 163 ? -6.666 -9.220 27.264 1.00 90.94 163 GLU A CA 1
ATOM 1260 C C . GLU A 1 163 ? -5.148 -9.007 27.226 1.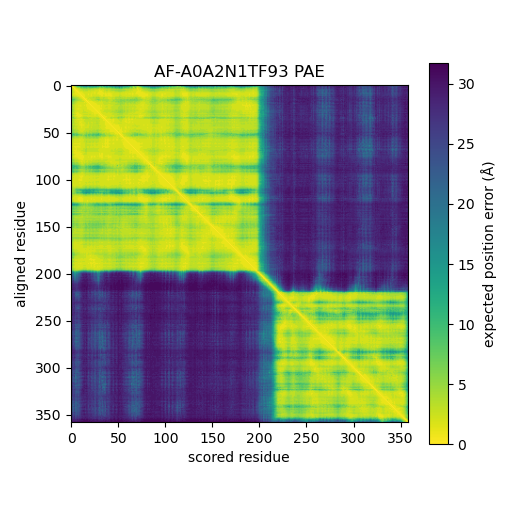00 90.94 163 GLU A C 1
ATOM 1262 O O . GLU A 1 163 ? -4.541 -8.696 28.251 1.00 90.94 163 GLU A O 1
ATOM 1267 N N . ASN A 1 164 ? -4.529 -9.097 26.044 1.00 90.44 164 ASN A N 1
ATOM 1268 C CA . ASN A 1 164 ? -3.084 -8.989 25.881 1.00 90.44 164 ASN A CA 1
ATOM 1269 C C . ASN A 1 164 ? -2.663 -7.743 25.083 1.00 90.44 164 ASN A C 1
ATOM 1271 O O . ASN A 1 164 ? -2.552 -7.755 23.853 1.00 90.44 164 ASN A O 1
ATOM 1275 N N . ARG A 1 165 ? -2.359 -6.663 25.811 1.00 93.00 165 ARG A N 1
ATOM 1276 C CA . ARG A 1 165 ? -1.880 -5.406 25.220 1.00 93.00 165 ARG A CA 1
ATOM 1277 C C . ARG A 1 165 ? -0.543 -5.553 24.490 1.00 93.00 165 ARG A C 1
ATOM 1279 O O . ARG A 1 165 ? -0.381 -4.961 23.431 1.00 93.00 165 ARG A O 1
ATOM 1286 N N . GLU A 1 166 ? 0.393 -6.345 25.007 1.00 91.50 166 GLU A N 1
ATOM 1287 C CA . GLU A 1 166 ? 1.710 -6.518 24.376 1.00 91.50 166 GLU A CA 1
ATOM 1288 C C . GLU A 1 166 ? 1.590 -7.147 22.985 1.00 91.50 166 GLU A C 1
ATOM 1290 O O . GLU A 1 166 ? 2.216 -6.685 22.032 1.00 91.50 166 GLU A O 1
ATOM 1295 N N . ARG A 1 167 ? 0.721 -8.156 22.834 1.00 89.19 167 ARG A N 1
ATOM 1296 C CA . ARG A 1 167 ? 0.419 -8.753 21.525 1.00 89.19 167 ARG A CA 1
ATOM 1297 C C . ARG A 1 167 ? -0.216 -7.752 20.569 1.00 89.19 167 ARG A C 1
ATOM 1299 O O . ARG A 1 167 ? 0.109 -7.756 19.383 1.00 89.19 167 ARG A O 1
ATOM 1306 N N . PHE A 1 168 ? -1.100 -6.894 21.070 1.00 93.81 168 PHE A N 1
ATOM 1307 C CA . PHE A 1 168 ? -1.670 -5.822 20.262 1.00 93.81 168 PHE A CA 1
ATOM 1308 C C . PHE A 1 168 ? -0.596 -4.826 19.806 1.00 93.81 168 PHE A C 1
ATOM 1310 O O . PHE A 1 168 ? -0.526 -4.536 18.617 1.00 93.81 168 PHE A O 1
ATOM 1317 N N . ASP A 1 169 ? 0.263 -4.348 20.708 1.00 91.38 169 ASP A N 1
ATOM 1318 C CA . ASP A 1 169 ? 1.306 -3.358 20.400 1.00 91.38 169 ASP A CA 1
ATOM 1319 C C . ASP A 1 169 ? 2.408 -3.938 19.478 1.00 91.38 169 ASP A C 1
ATOM 1321 O O . ASP A 1 169 ? 3.042 -3.207 18.703 1.00 91.38 169 ASP A O 1
ATOM 1325 N N . ALA A 1 170 ? 2.600 -5.263 19.506 1.00 90.44 170 ALA A N 1
ATOM 1326 C CA . ALA A 1 170 ? 3.430 -5.992 18.549 1.00 90.44 170 ALA A CA 1
ATOM 1327 C C . ALA A 1 170 ? 2.789 -6.050 17.150 1.00 90.44 170 ALA A C 1
ATOM 1329 O O . ALA A 1 170 ? 3.478 -5.835 16.151 1.00 90.44 170 ALA A O 1
ATOM 1330 N N . LEU A 1 171 ? 1.475 -6.291 17.070 1.00 92.88 171 LEU A N 1
ATOM 1331 C CA . LEU A 1 171 ? 0.745 -6.417 15.805 1.00 92.88 171 LEU A CA 1
ATOM 1332 C C . LEU A 1 171 ? 0.346 -5.067 15.194 1.00 92.88 171 LEU A C 1
ATOM 1334 O O . LEU A 1 171 ? 0.186 -4.976 13.981 1.00 92.88 171 LEU A O 1
ATOM 1338 N N . PHE A 1 172 ? 0.185 -4.005 15.980 1.00 95.56 172 PHE A N 1
ATOM 1339 C CA . PHE A 1 172 ? -0.336 -2.729 15.498 1.00 95.56 172 PHE A CA 1
ATOM 1340 C C . PHE A 1 172 ? 0.519 -1.541 15.930 1.00 95.56 172 PHE A C 1
ATOM 1342 O O . PHE A 1 172 ? 1.054 -1.474 17.031 1.00 95.56 172 PHE A O 1
ATOM 1349 N N . SER A 1 173 ? 0.631 -0.569 15.032 1.00 95.31 173 SER A N 1
ATOM 1350 C CA . SER A 1 173 ? 1.165 0.762 15.304 1.00 95.31 173 SER A CA 1
ATOM 1351 C C . SER A 1 173 ? 0.184 1.754 14.710 1.00 95.31 173 SER A C 1
ATOM 1353 O O . SER A 1 173 ? -0.004 1.772 13.497 1.00 95.31 173 SER A O 1
ATOM 1355 N N . ILE A 1 174 ? -0.509 2.519 15.550 1.00 96.31 174 ILE A N 1
ATOM 1356 C CA . ILE A 1 174 ? -1.603 3.399 15.128 1.00 96.31 174 ILE A CA 1
ATOM 1357 C C . ILE A 1 174 ? -1.299 4.798 15.641 1.00 96.31 174 ILE A C 1
ATOM 1359 O O . ILE A 1 174 ? -0.946 4.980 16.805 1.00 96.31 174 ILE A O 1
ATOM 1363 N N . THR A 1 175 ? -1.399 5.796 14.774 1.00 94.56 175 THR A N 1
ATOM 1364 C CA . THR A 1 175 ? -1.181 7.200 15.132 1.00 94.56 175 THR A CA 1
ATOM 1365 C C . THR A 1 175 ? -2.233 8.072 14.466 1.00 94.56 175 THR A C 1
ATOM 1367 O O . THR A 1 175 ? -2.690 7.772 13.362 1.00 94.56 175 THR A O 1
ATOM 1370 N N . LEU A 1 176 ? -2.640 9.141 15.150 1.00 94.19 176 LEU A N 1
ATOM 1371 C CA . LEU A 1 176 ? -3.519 10.158 14.586 1.00 94.19 176 LEU A CA 1
ATOM 1372 C C . LEU A 1 176 ? -2.698 11.283 13.969 1.00 94.19 176 LEU A C 1
ATOM 1374 O O . LEU A 1 176 ? -1.684 11.696 14.529 1.00 94.19 176 LEU A O 1
ATOM 1378 N N . LEU A 1 177 ? -3.179 11.795 12.845 1.00 93.56 177 LEU A N 1
ATOM 1379 C CA . LEU A 1 177 ? -2.623 12.955 12.174 1.00 93.56 177 LEU A CA 1
ATOM 1380 C C . LEU A 1 177 ? -3.731 13.984 11.960 1.00 93.56 177 LEU A C 1
ATOM 1382 O O . LEU A 1 177 ? -4.675 13.731 11.205 1.00 93.56 177 LEU A O 1
ATOM 1386 N N . ASP A 1 178 ? -3.577 15.148 12.590 1.00 91.44 178 ASP A N 1
ATOM 1387 C CA . ASP A 1 178 ? -4.517 16.250 12.427 1.00 91.44 178 ASP A CA 1
ATOM 1388 C C . ASP A 1 178 ? -4.326 16.915 11.061 1.00 91.44 178 ASP A C 1
ATOM 1390 O O . ASP A 1 178 ? -3.298 17.521 10.755 1.00 91.44 178 ASP A O 1
ATOM 1394 N N . THR A 1 179 ? -5.354 16.789 10.231 1.00 90.62 179 THR A N 1
ATOM 1395 C CA . THR A 1 179 ? -5.394 17.309 8.861 1.00 90.62 179 THR A CA 1
ATOM 1396 C C . THR A 1 179 ? -5.431 18.834 8.776 1.00 90.62 179 THR A C 1
ATOM 1398 O O . THR A 1 179 ? -5.204 19.380 7.696 1.00 90.62 179 THR A O 1
ATOM 1401 N N . GLU A 1 180 ? -5.679 19.536 9.885 1.00 89.75 180 GLU A N 1
ATOM 1402 C CA . GLU A 1 180 ? -5.624 21.002 9.920 1.00 89.75 180 GLU A CA 1
ATOM 1403 C C . GLU A 1 180 ? -4.203 21.552 10.105 1.00 89.75 180 GLU A C 1
ATOM 1405 O O . GLU A 1 180 ? -3.979 22.751 9.910 1.00 89.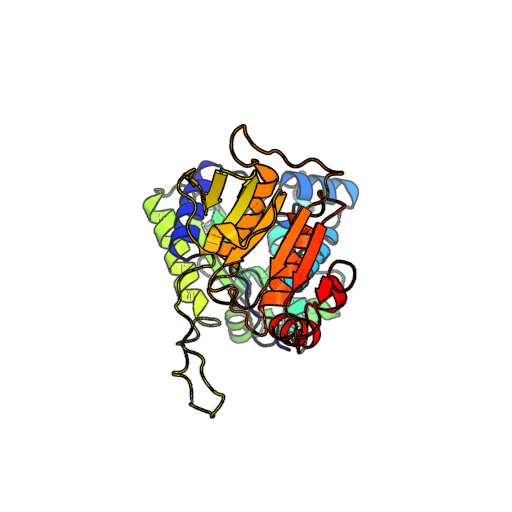75 180 GLU A O 1
ATOM 1410 N N . GLN A 1 181 ? -3.223 20.693 10.405 1.00 89.62 181 GLN A N 1
ATOM 1411 C CA . GLN A 1 181 ? -1.836 21.117 10.555 1.00 89.62 181 GLN A CA 1
ATOM 1412 C C . GLN A 1 181 ? -1.218 21.633 9.235 1.00 89.62 181 GLN A C 1
ATOM 1414 O O . GLN A 1 181 ? -1.649 21.279 8.129 1.00 89.62 181 GLN A O 1
ATOM 1419 N N . PRO A 1 182 ? -0.182 22.486 9.330 1.00 90.50 182 PRO A N 1
ATOM 1420 C CA . PRO A 1 182 ? 0.656 22.873 8.200 1.00 90.50 182 PRO A CA 1
ATOM 1421 C C . PRO A 1 182 ? 1.274 21.678 7.450 1.00 90.50 182 PRO A C 1
ATOM 1423 O O . PRO A 1 182 ? 1.535 20.615 8.017 1.00 90.50 182 PRO A O 1
ATOM 1426 N N . SER A 1 183 ? 1.514 21.848 6.144 1.00 90.56 183 SER A N 1
ATOM 1427 C CA . SER A 1 183 ? 1.973 20.764 5.254 1.00 90.56 183 SER A CA 1
ATOM 1428 C C . SER A 1 183 ? 3.360 20.220 5.605 1.00 90.56 183 SER A C 1
ATOM 1430 O O . SER A 1 183 ? 3.622 19.035 5.409 1.00 90.56 183 SER A O 1
ATOM 1432 N N . ASP A 1 184 ? 4.245 21.062 6.128 1.00 84.94 184 ASP A N 1
ATOM 1433 C CA . ASP A 1 184 ? 5.562 20.696 6.647 1.00 84.94 184 ASP A CA 1
ATOM 1434 C C . ASP A 1 184 ? 5.450 19.782 7.875 1.00 84.94 184 ASP A C 1
ATOM 1436 O O . ASP A 1 184 ? 6.105 18.739 7.907 1.00 84.94 184 ASP A O 1
ATOM 1440 N N . ILE A 1 185 ? 4.544 20.091 8.811 1.00 90.06 185 ILE A N 1
ATOM 1441 C CA . ILE A 1 185 ? 4.279 19.250 9.990 1.00 90.06 185 ILE A CA 1
ATOM 1442 C C . ILE A 1 185 ? 3.678 17.903 9.576 1.00 90.06 185 ILE A C 1
ATOM 1444 O O . ILE A 1 185 ? 4.114 16.857 10.062 1.00 90.06 185 ILE A O 1
ATOM 1448 N N . ILE A 1 186 ? 2.730 17.904 8.633 1.00 91.06 186 ILE A N 1
ATOM 1449 C CA . ILE A 1 186 ? 2.158 16.668 8.076 1.00 91.06 186 ILE A CA 1
ATOM 1450 C C . ILE A 1 186 ? 3.260 15.816 7.435 1.00 91.06 186 ILE A C 1
ATOM 1452 O O . ILE A 1 186 ? 3.352 14.616 7.695 1.00 91.06 186 ILE A O 1
ATOM 1456 N N . THR A 1 187 ? 4.117 16.436 6.620 1.00 91.06 187 THR A N 1
ATOM 1457 C CA . THR A 1 187 ? 5.221 15.750 5.936 1.00 91.06 187 THR A CA 1
ATOM 1458 C C . THR A 1 187 ? 6.197 15.135 6.941 1.00 91.06 187 THR A C 1
ATOM 1460 O O . THR A 1 187 ? 6.577 13.974 6.788 1.00 91.06 187 THR A O 1
ATOM 1463 N N . GLY A 1 188 ? 6.582 15.894 7.974 1.00 88.44 188 GLY A N 1
ATOM 1464 C CA . GLY A 1 188 ? 7.467 15.430 9.045 1.00 88.44 188 GLY A CA 1
ATOM 1465 C C . GLY A 1 188 ? 6.863 14.267 9.827 1.00 88.44 188 GLY A C 1
ATOM 1466 O O . GLY A 1 188 ? 7.473 13.208 9.914 1.00 88.44 188 GLY A O 1
ATOM 1467 N N . THR A 1 189 ? 5.616 14.407 10.280 1.00 92.06 189 THR A N 1
ATOM 1468 C CA . THR A 1 189 ? 4.926 13.383 11.084 1.00 92.06 189 THR A CA 1
ATOM 1469 C C . THR A 1 189 ? 4.786 12.058 10.333 1.00 92.06 189 THR A C 1
ATOM 1471 O O . THR A 1 189 ? 5.028 10.990 10.897 1.00 92.06 189 THR A O 1
ATOM 1474 N N . VAL A 1 190 ? 4.425 12.107 9.045 1.00 95.12 190 VAL A N 1
ATOM 1475 C CA . VAL A 1 190 ? 4.347 10.906 8.197 1.00 95.12 190 VAL A CA 1
ATOM 1476 C C . VAL A 1 190 ? 5.730 10.282 8.022 1.00 95.12 190 VAL A C 1
ATOM 1478 O O . VAL A 1 190 ? 5.866 9.066 8.158 1.00 95.12 190 VAL A O 1
ATOM 1481 N N . GLY A 1 191 ? 6.757 11.094 7.756 1.00 92.81 191 GLY A N 1
ATOM 1482 C CA . GLY A 1 191 ? 8.135 10.627 7.617 1.00 92.81 191 GLY A CA 1
ATOM 1483 C C . GLY A 1 191 ? 8.646 9.929 8.878 1.00 92.81 191 GLY A C 1
ATOM 1484 O O . GLY A 1 191 ? 9.075 8.778 8.815 1.00 92.81 191 GLY A O 1
ATOM 1485 N N . ASP A 1 192 ? 8.518 10.579 10.032 1.00 92.88 192 ASP A N 1
ATOM 1486 C CA . ASP A 1 192 ? 8.967 10.064 11.328 1.00 92.88 192 ASP A CA 1
ATOM 1487 C C . ASP A 1 192 ? 8.246 8.770 11.706 1.00 92.88 192 ASP A C 1
ATOM 1489 O O . ASP A 1 192 ? 8.873 7.807 12.158 1.00 92.88 192 ASP A O 1
ATOM 1493 N N . PHE A 1 193 ? 6.931 8.704 11.471 1.00 94.81 193 PHE A N 1
ATOM 1494 C CA . PHE A 1 193 ? 6.157 7.486 11.692 1.00 94.81 193 PHE A CA 1
ATOM 1495 C C . PHE A 1 193 ? 6.679 6.330 10.832 1.00 94.81 193 PHE A C 1
ATOM 1497 O O . PHE A 1 193 ? 6.843 5.211 11.326 1.00 94.81 193 PHE A O 1
ATOM 1504 N N . LEU A 1 194 ? 6.962 6.582 9.553 1.00 93.12 194 LEU A N 1
ATOM 1505 C CA . LEU A 1 194 ? 7.458 5.560 8.635 1.00 93.12 194 LEU A CA 1
ATOM 1506 C C . LEU A 1 194 ? 8.881 5.116 8.980 1.00 93.12 194 LEU A C 1
ATOM 1508 O O . LEU A 1 194 ? 9.158 3.922 8.913 1.00 93.12 194 LEU A O 1
ATOM 1512 N N . VAL A 1 195 ? 9.759 6.031 9.397 1.00 90.75 195 VAL A N 1
ATOM 1513 C CA . VAL A 1 195 ? 11.123 5.712 9.852 1.00 90.75 195 VAL A CA 1
ATOM 1514 C C . VAL A 1 195 ? 11.087 4.895 11.143 1.00 90.75 195 VAL A C 1
ATOM 1516 O O . VAL A 1 195 ? 11.720 3.843 11.225 1.00 90.75 195 VAL A O 1
ATOM 1519 N N . LYS A 1 196 ? 10.289 5.308 12.133 1.00 88.81 196 LYS A N 1
ATOM 1520 C CA . LYS A 1 196 ? 10.129 4.585 13.404 1.00 88.81 196 LYS A CA 1
ATOM 1521 C C . LYS A 1 196 ? 9.616 3.160 13.189 1.00 88.81 196 LYS A C 1
ATOM 1523 O O . LYS A 1 196 ? 10.100 2.218 13.813 1.00 88.81 196 LYS A O 1
ATOM 1528 N N . ASN A 1 197 ? 8.645 2.993 12.293 1.00 84.62 197 ASN A N 1
ATOM 1529 C CA . ASN A 1 197 ? 8.043 1.694 11.994 1.00 84.62 197 ASN A CA 1
ATOM 1530 C C . ASN A 1 197 ? 8.759 0.936 10.861 1.00 84.62 197 ASN A C 1
ATOM 1532 O O . ASN A 1 197 ? 8.382 -0.190 10.535 1.00 84.62 197 ASN A O 1
ATOM 1536 N N . ALA A 1 198 ? 9.843 1.490 10.309 1.00 72.31 198 ALA A N 1
ATOM 1537 C CA . ALA A 1 198 ? 10.757 0.756 9.443 1.00 72.31 198 ALA A CA 1
ATOM 1538 C C . ALA A 1 198 ? 11.565 -0.295 10.222 1.00 72.31 198 ALA A C 1
ATOM 1540 O O . ALA A 1 198 ? 12.199 -1.128 9.591 1.00 72.31 198 ALA A O 1
ATOM 1541 N N . GLY A 1 199 ? 11.507 -0.328 11.562 1.00 53.16 199 GLY A N 1
ATOM 1542 C CA . GLY A 1 199 ? 12.226 -1.261 12.448 1.00 53.16 199 GLY A CA 1
ATOM 1543 C C . GLY A 1 199 ? 11.948 -2.768 12.285 1.00 53.16 199 GLY A C 1
ATOM 1544 O O . GLY A 1 199 ? 12.504 -3.552 13.041 1.00 53.16 199 GLY A O 1
ATOM 1545 N N . GLY A 1 200 ? 11.143 -3.186 11.302 1.00 43.97 200 GLY A N 1
ATOM 1546 C CA . GLY A 1 200 ? 11.069 -4.576 10.810 1.00 43.97 200 GLY A CA 1
ATOM 1547 C C . GLY A 1 200 ? 11.707 -4.799 9.425 1.00 43.97 200 GLY A C 1
ATOM 1548 O O . GLY A 1 200 ? 11.673 -5.903 8.895 1.00 43.97 200 GLY A O 1
ATOM 1549 N N . ALA A 1 201 ? 12.254 -3.752 8.801 1.00 35.97 201 ALA A N 1
ATOM 1550 C CA . ALA A 1 201 ? 12.866 -3.769 7.468 1.00 35.97 201 ALA A CA 1
ATOM 1551 C C . ALA A 1 201 ? 13.973 -2.715 7.265 1.00 35.97 201 ALA A C 1
ATOM 1553 O O . ALA A 1 201 ? 14.437 -2.528 6.144 1.00 35.97 201 ALA A O 1
ATOM 1554 N N . ALA A 1 202 ? 14.459 -2.063 8.320 1.00 33.53 202 ALA A N 1
ATOM 1555 C CA . ALA A 1 202 ? 15.826 -1.580 8.333 1.00 33.53 202 ALA A CA 1
ATOM 1556 C C . ALA A 1 202 ? 16.703 -2.804 8.597 1.00 33.53 202 ALA A C 1
ATOM 1558 O O . ALA A 1 202 ? 17.256 -2.988 9.681 1.00 33.53 202 ALA A O 1
ATOM 1559 N N . ALA A 1 203 ? 16.839 -3.655 7.579 1.00 32.38 203 ALA A N 1
ATOM 1560 C CA . ALA A 1 203 ? 18.104 -4.328 7.416 1.00 32.38 203 ALA A CA 1
ATOM 1561 C C . ALA A 1 203 ? 19.147 -3.202 7.369 1.00 32.38 203 ALA A C 1
ATOM 1563 O O . ALA A 1 203 ? 19.390 -2.594 6.327 1.00 32.38 203 ALA A O 1
ATOM 1564 N N . LYS A 1 204 ? 19.784 -2.924 8.516 1.00 28.77 204 LYS A N 1
ATOM 1565 C CA . LYS A 1 204 ? 21.228 -2.722 8.501 1.00 28.77 204 LYS A CA 1
ATOM 1566 C C . LYS A 1 204 ? 21.723 -3.775 7.526 1.00 28.77 204 LYS A C 1
ATOM 1568 O O . LYS A 1 204 ? 21.532 -4.959 7.805 1.00 28.77 204 LYS A O 1
ATOM 1573 N N . LYS A 1 205 ? 22.232 -3.356 6.362 1.00 32.47 205 LYS A N 1
ATOM 1574 C CA . LYS A 1 205 ? 23.006 -4.240 5.491 1.00 32.47 205 LYS A CA 1
ATOM 1575 C C . LYS A 1 205 ? 23.873 -5.081 6.432 1.00 32.47 205 LYS A C 1
ATOM 1577 O O . LYS A 1 205 ? 24.694 -4.485 7.135 1.00 32.47 205 LYS A O 1
ATOM 1582 N N . PRO A 1 206 ? 23.695 -6.410 6.520 1.00 29.14 206 PRO A N 1
ATOM 1583 C CA . PRO A 1 206 ? 24.788 -7.221 6.997 1.00 29.14 206 PRO A CA 1
ATOM 1584 C C . PRO A 1 206 ? 25.923 -6.899 6.030 1.00 29.14 206 PRO A C 1
ATOM 1586 O O . PRO A 1 206 ? 25.734 -6.966 4.809 1.00 29.14 206 PRO A O 1
ATOM 1589 N N . ALA A 1 207 ? 27.063 -6.457 6.558 1.00 30.95 207 ALA A N 1
ATOM 1590 C CA . ALA A 1 207 ? 28.296 -6.509 5.793 1.00 30.95 207 ALA A CA 1
ATOM 1591 C C . ALA A 1 207 ? 28.355 -7.909 5.154 1.00 30.95 207 ALA A C 1
ATOM 1593 O O . ALA A 1 207 ? 28.060 -8.882 5.861 1.00 30.95 207 ALA A O 1
ATOM 1594 N N . PRO A 1 208 ? 28.600 -8.036 3.837 1.00 37.50 208 PRO A N 1
ATOM 1595 C CA . PRO A 1 208 ? 28.553 -9.337 3.201 1.00 37.50 208 PRO A CA 1
ATOM 1596 C C . PRO A 1 208 ? 29.586 -10.232 3.875 1.00 37.50 208 PRO A C 1
ATOM 1598 O O . PRO A 1 208 ? 30.781 -9.954 3.817 1.00 37.50 208 PRO A O 1
ATOM 1601 N N . ALA A 1 209 ? 29.113 -11.287 4.534 1.00 32.69 209 ALA A N 1
ATOM 1602 C CA . ALA A 1 209 ? 29.955 -12.427 4.818 1.00 32.69 209 ALA A CA 1
ATOM 1603 C C . ALA A 1 209 ? 30.387 -12.976 3.456 1.00 32.69 209 ALA A C 1
ATOM 1605 O O . ALA A 1 209 ? 29.554 -13.431 2.666 1.00 32.69 209 ALA A O 1
ATOM 1606 N N . GLU A 1 210 ? 31.677 -12.845 3.163 1.00 31.36 210 GLU A N 1
ATOM 1607 C CA . GLU A 1 210 ? 32.314 -13.471 2.018 1.00 31.36 210 GLU A CA 1
ATOM 1608 C C . GLU A 1 210 ? 32.101 -14.983 2.114 1.00 31.36 210 GLU A C 1
ATOM 1610 O O . GLU A 1 210 ? 32.655 -15.663 2.975 1.00 31.36 210 GLU A O 1
ATOM 1615 N N . MET A 1 211 ? 31.288 -15.520 1.209 1.00 32.22 211 MET A N 1
ATOM 1616 C CA . MET A 1 211 ? 31.495 -16.873 0.714 1.00 32.22 211 MET A CA 1
ATOM 1617 C C . MET A 1 211 ? 31.861 -16.773 -0.766 1.00 32.22 211 MET A C 1
ATOM 1619 O O . MET A 1 211 ? 31.317 -15.920 -1.476 1.00 32.22 211 MET A O 1
ATOM 1623 N N . PRO A 1 212 ? 32.809 -17.597 -1.237 1.00 32.25 212 PRO A N 1
ATOM 1624 C CA . PRO A 1 212 ? 33.519 -17.350 -2.473 1.00 32.25 212 PRO A CA 1
ATOM 1625 C C . PRO A 1 212 ? 32.626 -17.728 -3.650 1.00 32.25 212 PRO A C 1
ATOM 1627 O O . PRO A 1 212 ? 32.438 -18.897 -3.972 1.00 32.25 212 PRO A O 1
ATOM 1630 N N . GLY A 1 213 ? 32.067 -16.711 -4.290 1.00 32.97 213 GLY A N 1
ATOM 1631 C CA . GLY A 1 213 ? 31.439 -16.80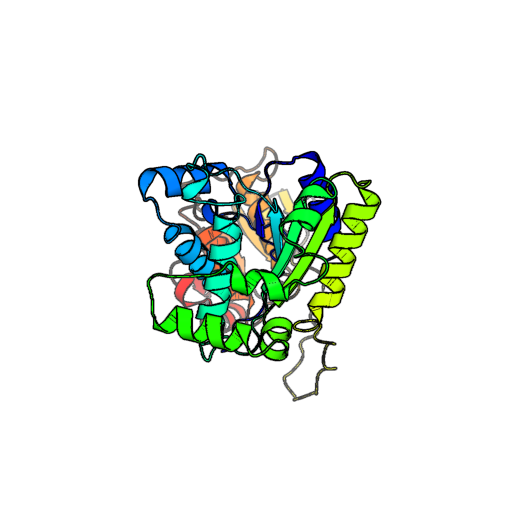3 -5.597 1.00 32.97 213 GLY A CA 1
ATOM 1632 C C . GLY A 1 213 ? 31.953 -15.636 -6.417 1.00 32.97 213 GLY A C 1
ATOM 1633 O O . GLY A 1 213 ? 31.589 -14.497 -6.147 1.00 32.97 213 GLY A O 1
ATOM 1634 N N . THR A 1 214 ? 32.857 -15.941 -7.343 1.00 35.09 214 THR A N 1
ATOM 1635 C CA . THR A 1 214 ? 33.500 -15.064 -8.332 1.00 35.09 214 THR A CA 1
ATOM 1636 C C . THR A 1 214 ? 32.702 -13.793 -8.646 1.00 35.09 214 THR A C 1
ATOM 1638 O O . THR A 1 214 ? 31.800 -13.780 -9.483 1.00 35.09 214 THR A O 1
ATOM 1641 N N . ALA A 1 215 ? 33.058 -12.702 -7.962 1.00 28.91 215 ALA A N 1
ATOM 1642 C CA . ALA A 1 215 ? 32.525 -11.377 -8.222 1.00 28.91 215 ALA A CA 1
ATOM 1643 C C . ALA A 1 215 ? 33.108 -10.855 -9.540 1.00 28.91 215 ALA A C 1
ATOM 1645 O O . ALA A 1 215 ? 34.269 -10.451 -9.612 1.00 28.91 215 ALA A O 1
ATOM 1646 N N . VAL A 1 216 ? 32.293 -10.845 -10.591 1.00 40.31 216 VAL A N 1
ATOM 1647 C CA . VAL A 1 216 ? 32.535 -9.957 -11.728 1.00 40.31 216 VAL A CA 1
ATOM 1648 C C . VAL A 1 216 ? 32.224 -8.547 -11.231 1.00 40.31 216 VAL A C 1
ATOM 1650 O O . VAL A 1 216 ? 31.114 -8.293 -10.767 1.00 40.31 216 VAL A O 1
ATOM 1653 N N . LYS A 1 217 ? 33.214 -7.648 -11.264 1.00 35.22 217 LYS A N 1
ATOM 1654 C CA . LYS A 1 217 ? 33.034 -6.220 -10.967 1.00 35.22 217 LYS A CA 1
ATOM 1655 C C . LYS A 1 217 ? 32.036 -5.636 -11.970 1.00 35.22 217 LYS A C 1
ATOM 1657 O O . LYS A 1 217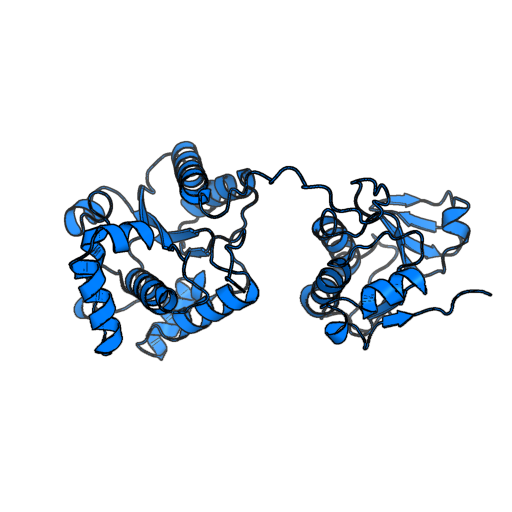 ? 32.419 -5.274 -13.076 1.00 35.22 217 LYS A O 1
ATOM 1662 N N . THR A 1 218 ? 30.762 -5.587 -11.612 1.00 43.28 218 THR A N 1
ATOM 1663 C CA . THR A 1 218 ? 29.760 -4.832 -12.363 1.00 43.28 218 THR A CA 1
ATOM 1664 C C . THR A 1 218 ? 29.774 -3.396 -11.889 1.00 43.28 218 THR A C 1
ATOM 1666 O O . THR A 1 218 ? 29.535 -3.131 -10.713 1.00 43.28 218 THR A O 1
ATOM 1669 N N . ASP A 1 219 ? 30.068 -2.502 -12.823 1.00 52.81 219 ASP A N 1
ATOM 1670 C CA . ASP A 1 219 ? 29.817 -1.074 -12.712 1.00 52.81 219 ASP A CA 1
ATOM 1671 C C . ASP A 1 219 ? 28.338 -0.846 -12.328 1.00 52.81 219 ASP A C 1
ATOM 1673 O O . ASP A 1 219 ? 27.443 -1.503 -12.874 1.00 52.81 219 ASP A O 1
ATOM 1677 N N . ASP A 1 220 ? 28.076 0.030 -11.354 1.00 64.19 220 ASP A N 1
ATOM 1678 C CA . ASP A 1 220 ? 26.725 0.296 -10.817 1.00 64.19 220 ASP A CA 1
ATOM 1679 C C . ASP A 1 220 ? 25.891 1.198 -11.759 1.00 64.19 220 ASP A C 1
ATOM 1681 O O . ASP A 1 220 ? 24.774 1.599 -11.432 1.00 64.19 220 ASP A O 1
ATOM 1685 N N . THR A 1 221 ? 26.411 1.495 -12.952 1.00 79.81 221 THR A N 1
ATOM 1686 C CA . THR A 1 221 ? 25.753 2.311 -13.977 1.00 79.81 221 THR A CA 1
ATOM 1687 C C . THR A 1 221 ? 24.651 1.512 -14.696 1.00 79.81 221 THR A C 1
ATOM 1689 O O . THR A 1 221 ? 24.922 0.427 -15.226 1.00 79.81 221 THR A O 1
ATOM 1692 N N . PRO A 1 222 ? 23.400 2.014 -14.752 1.00 85.25 222 PRO A N 1
ATOM 1693 C CA . PRO A 1 222 ? 22.287 1.333 -15.412 1.00 85.25 222 PRO A CA 1
ATOM 1694 C C . PRO A 1 222 ? 22.539 1.151 -16.906 1.00 85.25 222 PRO A C 1
ATOM 1696 O O . PRO A 1 222 ? 23.086 2.034 -17.565 1.00 85.25 222 PRO A O 1
ATOM 1699 N N . ALA A 1 223 ? 22.077 0.027 -17.456 1.00 89.69 223 ALA A N 1
ATOM 1700 C CA . ALA A 1 223 ? 22.175 -0.214 -18.886 1.00 89.69 223 ALA A CA 1
ATOM 1701 C C . ALA A 1 223 ? 21.526 0.923 -19.694 1.00 89.69 223 ALA A C 1
ATOM 1703 O O . ALA A 1 223 ? 20.460 1.455 -19.348 1.00 89.69 223 ALA A O 1
ATOM 1704 N N . ARG A 1 224 ? 22.191 1.282 -20.787 1.00 91.12 224 ARG A N 1
ATOM 1705 C CA . ARG A 1 224 ? 21.675 2.180 -21.815 1.00 91.12 224 ARG A CA 1
ATOM 1706 C C . ARG A 1 224 ? 20.827 1.396 -22.809 1.00 91.12 224 ARG A C 1
ATOM 1708 O O . ARG A 1 224 ? 21.058 0.207 -23.050 1.00 91.12 224 ARG A O 1
ATOM 1715 N N . ILE A 1 225 ? 19.825 2.075 -23.360 1.00 91.38 225 ILE A N 1
ATOM 1716 C CA . ILE A 1 225 ? 18.930 1.522 -24.377 1.00 91.38 225 ILE A CA 1
ATOM 1717 C C . ILE A 1 225 ? 19.332 2.113 -25.714 1.00 91.38 225 ILE A C 1
ATOM 1719 O O . ILE A 1 225 ? 19.147 3.309 -25.939 1.00 91.38 225 ILE A O 1
ATOM 1723 N N . VAL A 1 226 ? 19.846 1.257 -26.588 1.00 91.06 226 VAL A N 1
ATOM 1724 C CA . VAL A 1 226 ? 20.286 1.647 -27.923 1.00 91.06 226 VAL A CA 1
ATOM 1725 C C . VAL A 1 226 ? 19.306 1.096 -28.950 1.00 91.06 226 VAL A C 1
ATOM 1727 O O . VAL A 1 226 ? 18.909 -0.066 -28.876 1.00 91.06 226 VAL A O 1
ATOM 1730 N N . PHE A 1 227 ? 18.891 1.916 -29.908 1.00 91.25 227 PHE A N 1
ATOM 1731 C CA . PHE A 1 227 ? 18.034 1.500 -31.015 1.00 91.25 227 PHE A CA 1
ATOM 1732 C C . PHE A 1 227 ? 18.590 2.045 -32.323 1.00 91.25 227 PHE A C 1
ATOM 1734 O O . PHE A 1 227 ? 18.688 3.258 -32.504 1.00 91.25 227 PHE A O 1
ATOM 1741 N N . ARG A 1 228 ? 18.950 1.153 -33.248 1.00 88.19 228 ARG A N 1
ATOM 1742 C CA . ARG A 1 228 ? 19.432 1.565 -34.569 1.00 88.19 228 ARG A CA 1
ATOM 1743 C C . ARG A 1 228 ? 18.233 1.924 -35.438 1.00 88.19 228 ARG A C 1
ATOM 1745 O O . ARG A 1 228 ? 17.435 1.049 -35.764 1.00 88.19 228 ARG A O 1
ATOM 1752 N N . ILE A 1 229 ? 18.095 3.201 -35.778 1.00 86.31 229 ILE A N 1
ATOM 1753 C CA . ILE A 1 229 ? 16.945 3.700 -36.539 1.00 86.31 229 ILE A CA 1
ATOM 1754 C C . ILE A 1 229 ? 17.112 3.304 -38.007 1.00 86.31 229 ILE A C 1
ATOM 1756 O O . ILE A 1 229 ? 16.221 2.671 -38.573 1.00 86.31 229 ILE A O 1
ATOM 1760 N N . ASP A 1 230 ? 18.284 3.597 -38.573 1.00 84.00 230 ASP A N 1
ATOM 1761 C CA . ASP A 1 230 ? 18.671 3.261 -39.944 1.00 84.00 230 ASP A CA 1
ATOM 1762 C C . ASP A 1 230 ? 20.200 3.070 -40.072 1.00 84.00 230 ASP A C 1
ATOM 1764 O O . ASP A 1 230 ? 20.926 2.902 -39.082 1.00 84.00 230 ASP A O 1
ATOM 1768 N N . ALA A 1 231 ? 20.702 3.054 -41.308 1.00 79.75 231 ALA A N 1
ATOM 1769 C CA . ALA A 1 231 ? 22.114 2.862 -41.602 1.00 79.75 231 ALA A CA 1
ATOM 1770 C C . ALA A 1 231 ? 23.021 3.965 -41.029 1.00 79.75 231 ALA A C 1
ATOM 1772 O O . ALA A 1 231 ? 24.191 3.673 -40.783 1.00 79.75 231 ALA A O 1
ATOM 1773 N N . GLY A 1 232 ? 22.504 5.182 -40.815 1.00 80.44 232 GLY A N 1
ATOM 1774 C CA . GLY A 1 232 ? 23.270 6.376 -40.447 1.00 80.44 232 GLY A CA 1
ATOM 1775 C C . GLY A 1 232 ? 22.891 7.009 -39.106 1.00 80.44 232 GLY A C 1
ATOM 1776 O O . GLY A 1 232 ? 23.554 7.954 -38.691 1.00 80.44 232 GLY A O 1
ATOM 1777 N N . SER A 1 233 ? 21.852 6.523 -38.424 1.00 84.69 233 SER A N 1
ATOM 1778 C CA . SER A 1 233 ? 21.359 7.113 -37.178 1.00 84.69 233 SER A CA 1
ATOM 1779 C C . SER A 1 233 ? 21.020 6.078 -36.107 1.00 84.69 233 SER A C 1
ATOM 1781 O O . SER A 1 233 ? 20.474 4.996 -36.358 1.00 84.69 233 SER A O 1
ATOM 1783 N N . VAL A 1 234 ? 21.348 6.434 -34.867 1.00 89.25 234 VAL A N 1
ATOM 1784 C CA . VAL A 1 234 ? 21.112 5.603 -33.690 1.00 89.25 234 VAL A CA 1
ATOM 1785 C C . VAL A 1 234 ? 20.514 6.442 -32.570 1.00 89.25 234 VAL A C 1
ATOM 1787 O O . VAL A 1 234 ? 20.923 7.575 -32.332 1.00 89.25 234 VAL A O 1
ATOM 1790 N N . TYR A 1 235 ? 19.535 5.875 -31.881 1.00 86.44 235 TYR A N 1
ATOM 1791 C CA . TYR A 1 235 ? 19.074 6.371 -30.598 1.00 86.44 235 TYR A CA 1
ATOM 1792 C C . TYR A 1 235 ? 19.899 5.724 -29.490 1.00 86.44 235 TYR A C 1
ATOM 1794 O O . TYR A 1 235 ? 19.985 4.498 -29.437 1.00 86.44 235 TYR A O 1
ATOM 1802 N N . ASP A 1 236 ? 20.450 6.537 -28.599 1.00 86.88 236 ASP A N 1
ATOM 1803 C CA . ASP A 1 236 ? 21.200 6.112 -27.425 1.00 86.88 236 ASP A CA 1
ATOM 1804 C C . ASP A 1 236 ? 20.714 6.890 -26.194 1.00 86.88 236 ASP A C 1
ATOM 1806 O O . ASP A 1 236 ? 20.953 8.090 -26.052 1.00 86.88 236 ASP A O 1
ATOM 1810 N N . ASP A 1 237 ? 19.943 6.203 -25.346 1.00 81.38 237 ASP A N 1
ATOM 1811 C CA . ASP A 1 237 ? 19.494 6.652 -24.019 1.00 81.38 237 ASP A CA 1
ATOM 1812 C C . ASP A 1 237 ? 18.941 8.091 -23.928 1.00 81.38 237 ASP A C 1
ATOM 1814 O O . ASP A 1 237 ? 19.152 8.808 -22.952 1.00 81.38 237 ASP A O 1
ATOM 1818 N N . GLY A 1 238 ? 18.192 8.514 -24.947 1.00 76.88 238 GLY A N 1
ATOM 1819 C CA . GLY A 1 238 ? 17.496 9.805 -24.993 1.00 76.88 238 GLY A CA 1
ATOM 1820 C C . GLY A 1 238 ? 17.995 10.735 -26.096 1.00 76.88 238 GLY A C 1
ATOM 1821 O O . GLY A 1 238 ? 17.289 11.679 -26.448 1.00 76.88 238 GLY A O 1
ATOM 1822 N N . SER A 1 239 ? 19.158 10.439 -26.677 1.00 80.56 239 SER A N 1
ATOM 1823 C CA . SER A 1 239 ? 19.779 11.237 -27.736 1.00 80.56 239 SER A CA 1
ATOM 1824 C C . SER A 1 239 ? 19.776 10.481 -29.062 1.00 80.56 239 SER A C 1
ATOM 1826 O O . SER A 1 239 ? 19.935 9.264 -29.084 1.00 80.56 239 SER A O 1
ATOM 1828 N N . ILE A 1 240 ? 19.591 11.194 -30.175 1.00 83.25 240 ILE A N 1
ATOM 1829 C CA . ILE A 1 240 ? 19.766 10.636 -31.522 1.00 83.25 240 ILE A CA 1
ATOM 1830 C C . ILE A 1 240 ? 21.088 11.160 -32.067 1.00 83.25 240 ILE A C 1
ATOM 1832 O O . ILE A 1 240 ? 21.290 12.372 -32.125 1.00 83.25 240 ILE A O 1
ATOM 1836 N N . THR A 1 241 ? 21.958 10.246 -32.479 1.00 80.31 241 THR A N 1
ATOM 1837 C CA . THR A 1 241 ? 23.307 10.556 -32.950 1.00 80.31 241 THR A CA 1
ATOM 1838 C C . THR A 1 241 ? 23.495 10.002 -34.359 1.00 80.31 241 THR A C 1
ATOM 1840 O O . THR A 1 241 ? 23.109 8.867 -34.648 1.00 80.31 241 THR A O 1
ATOM 1843 N N . THR A 1 242 ? 24.084 10.806 -35.245 1.00 79.44 242 THR A N 1
ATOM 1844 C CA . THR A 1 242 ? 24.478 10.412 -36.613 1.00 79.44 242 THR A CA 1
ATOM 1845 C C . THR A 1 242 ? 25.963 10.048 -36.721 1.00 79.44 242 THR A C 1
ATOM 1847 O O . THR A 1 242 ? 26.410 9.485 -37.716 1.00 79.44 242 THR A O 1
ATOM 1850 N N . GLU A 1 243 ? 26.735 10.332 -35.674 1.00 76.94 243 GLU A N 1
ATOM 1851 C CA . GLU A 1 243 ? 28.113 9.880 -35.493 1.00 76.94 243 GLU A CA 1
ATOM 1852 C C . GLU A 1 243 ? 28.116 8.443 -34.949 1.00 76.94 243 GLU A C 1
ATOM 1854 O O . GLU A 1 243 ? 28.026 8.191 -33.744 1.00 76.94 243 GLU A O 1
ATOM 1859 N N . LEU A 1 244 ? 28.152 7.467 -35.857 1.00 76.00 244 LEU A N 1
ATOM 1860 C CA . LEU A 1 244 ? 28.167 6.050 -35.499 1.00 76.00 244 LEU A CA 1
ATOM 1861 C C . LEU A 1 244 ? 29.567 5.623 -35.039 1.00 76.00 244 LEU A C 1
ATOM 1863 O O . LEU A 1 244 ? 30.531 5.703 -35.796 1.00 76.00 244 LEU A O 1
ATOM 1867 N N . SER A 1 245 ? 29.669 5.121 -33.807 1.00 78.88 245 SER A N 1
ATOM 1868 C CA . SER A 1 245 ? 30.864 4.439 -33.310 1.00 78.88 245 SER A CA 1
ATOM 1869 C C . SER A 1 245 ? 30.967 3.023 -33.897 1.00 78.88 245 SER A C 1
ATOM 1871 O O . SER A 1 245 ? 29.984 2.471 -34.402 1.00 78.88 245 SE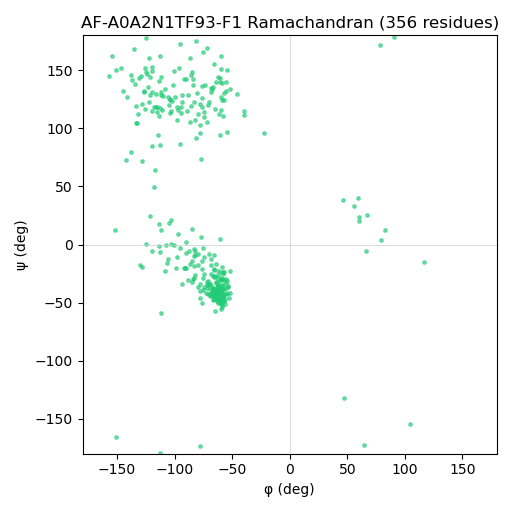R A O 1
ATOM 1873 N N . GLU A 1 246 ? 32.137 2.387 -33.778 1.00 75.00 246 GLU A N 1
ATOM 1874 C CA . GLU A 1 246 ? 32.314 0.972 -34.155 1.00 75.00 246 GLU A CA 1
ATOM 1875 C C . GLU A 1 246 ? 31.320 0.047 -33.430 1.00 75.00 246 GLU A C 1
ATOM 1877 O O . GLU A 1 246 ? 30.820 -0.924 -34.000 1.00 75.00 246 GLU A O 1
ATOM 1882 N N . GLU A 1 247 ? 30.956 0.386 -32.191 1.00 79.44 247 GLU A N 1
ATOM 1883 C CA . GLU A 1 247 ? 29.965 -0.355 -31.414 1.00 79.44 247 GLU A CA 1
ATOM 1884 C C . GLU A 1 247 ? 28.568 -0.291 -32.054 1.00 79.44 247 GLU A C 1
ATOM 1886 O O . GLU A 1 247 ? 27.874 -1.311 -32.110 1.00 79.44 247 GLU A O 1
ATOM 1891 N N . HIS A 1 248 ? 28.179 0.866 -32.602 1.00 82.12 248 HIS A N 1
ATOM 1892 C CA . HIS A 1 248 ? 26.900 1.056 -33.295 1.00 82.12 248 HIS A CA 1
ATOM 1893 C C . HIS A 1 248 ? 26.858 0.348 -34.657 1.00 82.12 248 HIS A C 1
ATOM 1895 O O . HIS A 1 248 ? 25.804 -0.145 -35.063 1.00 82.12 248 HIS A O 1
ATOM 1901 N N . ALA A 1 249 ? 27.999 0.238 -35.345 1.00 74.69 249 ALA A N 1
ATOM 1902 C CA . ALA A 1 249 ? 28.087 -0.413 -36.653 1.00 74.69 249 ALA A CA 1
ATOM 1903 C C . ALA A 1 249 ? 27.687 -1.901 -36.608 1.00 74.69 249 ALA A C 1
ATOM 1905 O O . ALA A 1 249 ? 27.105 -2.410 -37.568 1.00 74.69 249 ALA A O 1
ATOM 1906 N N . SER A 1 250 ? 27.932 -2.567 -35.473 1.00 80.44 250 SER A N 1
ATOM 1907 C CA . SER A 1 250 ? 27.586 -3.977 -35.223 1.00 80.44 250 SER A CA 1
ATOM 1908 C C . SER A 1 250 ? 26.090 -4.249 -34.984 1.00 80.44 250 SER A C 1
ATOM 1910 O O . SER A 1 250 ? 25.669 -5.407 -34.942 1.00 80.44 250 SER A O 1
ATOM 1912 N N . LEU A 1 251 ? 25.276 -3.204 -34.799 1.00 87.69 251 LEU A N 1
ATOM 1913 C CA . LEU A 1 251 ? 23.863 -3.323 -34.431 1.00 87.69 251 LEU A CA 1
ATOM 1914 C C . LEU A 1 251 ? 22.978 -3.500 -35.668 1.00 87.69 251 LEU A C 1
ATOM 1916 O O . LEU A 1 251 ? 23.237 -2.910 -36.710 1.00 87.69 251 LEU A O 1
ATOM 1920 N N . ARG A 1 252 ? 21.895 -4.266 -35.578 1.00 87.19 252 ARG A N 1
ATOM 1921 C CA . ARG A 1 252 ? 20.913 -4.403 -36.662 1.00 87.19 252 ARG A CA 1
ATOM 1922 C C . ARG A 1 252 ? 19.900 -3.271 -36.621 1.00 87.19 252 ARG A C 1
ATOM 1924 O O . ARG A 1 252 ? 19.481 -2.844 -35.548 1.00 87.19 252 ARG A O 1
ATOM 1931 N N . GLU A 1 253 ? 19.500 -2.811 -37.800 1.00 90.12 253 GLU A N 1
ATOM 1932 C CA . GLU A 1 253 ? 18.465 -1.790 -37.948 1.00 90.12 253 GLU A CA 1
ATOM 1933 C C . GLU A 1 253 ? 17.131 -2.258 -37.360 1.00 90.12 253 GLU A C 1
ATOM 1935 O O . GLU A 1 253 ? 16.745 -3.422 -37.483 1.00 90.12 253 GLU A O 1
ATOM 1940 N N . ARG A 1 254 ? 16.411 -1.315 -36.752 1.00 87.88 254 ARG A N 1
ATOM 1941 C CA . ARG A 1 254 ? 15.089 -1.485 -36.142 1.00 87.88 254 ARG A CA 1
ATOM 1942 C C . ARG A 1 254 ? 15.032 -2.502 -34.999 1.00 87.88 254 ARG A C 1
ATOM 1944 O O . ARG A 1 254 ? 13.956 -3.012 -34.684 1.00 87.88 254 ARG A O 1
ATOM 1951 N N . GLU A 1 255 ? 16.160 -2.765 -34.347 1.00 92.38 255 GLU A N 1
ATOM 1952 C CA . GLU A 1 255 ? 16.236 -3.607 -33.153 1.00 92.38 255 GLU A CA 1
ATOM 1953 C C . GLU A 1 255 ? 16.774 -2.822 -31.948 1.00 92.38 255 GLU A C 1
ATOM 1955 O O . GLU A 1 255 ? 17.568 -1.888 -32.082 1.00 92.38 255 GLU A O 1
ATOM 1960 N N . PHE A 1 256 ? 16.320 -3.208 -30.755 1.00 93.25 256 PHE A N 1
ATOM 1961 C CA . PHE A 1 256 ? 16.796 -2.665 -29.488 1.00 93.25 256 PHE A CA 1
ATOM 1962 C C . PHE A 1 256 ? 17.969 -3.480 -28.959 1.00 93.25 256 PHE A C 1
ATOM 1964 O O . PHE A 1 256 ? 17.957 -4.709 -29.014 1.00 93.25 256 PHE A O 1
ATOM 1971 N N . TYR A 1 257 ? 18.932 -2.794 -28.362 1.00 93.62 257 TYR A N 1
ATOM 1972 C CA . TYR A 1 257 ? 20.089 -3.365 -27.692 1.00 93.62 257 TYR A CA 1
ATOM 1973 C C . TYR A 1 257 ? 20.178 -2.802 -26.282 1.00 93.62 257 TYR A C 1
ATOM 1975 O O . TYR A 1 257 ? 20.056 -1.594 -26.070 1.00 93.62 257 TYR A O 1
ATOM 1983 N N . ILE A 1 258 ? 20.370 -3.692 -25.313 1.00 92.88 258 ILE A N 1
ATOM 1984 C CA . ILE A 1 258 ? 20.582 -3.318 -23.917 1.00 92.88 258 ILE A CA 1
ATOM 1985 C C . ILE A 1 258 ? 22.068 -3.466 -23.629 1.00 92.88 258 ILE A C 1
ATOM 1987 O O . ILE A 1 258 ? 22.593 -4.574 -23.691 1.00 92.88 258 ILE A O 1
ATOM 1991 N N . ILE A 1 259 ? 22.749 -2.359 -23.349 1.00 90.19 259 ILE A N 1
ATOM 1992 C CA . ILE A 1 259 ? 24.207 -2.336 -23.183 1.00 90.19 259 ILE A CA 1
ATOM 1993 C C . ILE A 1 259 ? 24.530 -1.811 -21.785 1.00 90.19 259 ILE A C 1
ATOM 1995 O O . ILE A 1 259 ? 24.033 -0.761 -21.392 1.00 90.19 259 ILE A O 1
ATOM 1999 N N . GLY A 1 260 ? 25.352 -2.529 -21.021 1.00 88.88 260 GLY A N 1
ATOM 2000 C CA . GLY A 1 260 ? 25.684 -2.205 -19.631 1.00 88.88 260 GLY A CA 1
ATOM 2001 C C . GLY A 1 260 ? 24.978 -3.108 -18.615 1.00 88.88 260 GLY A C 1
ATOM 2002 O O . GLY A 1 260 ? 24.653 -4.258 -18.903 1.00 88.88 260 GLY A O 1
ATOM 2003 N N . SER A 1 261 ? 24.768 -2.616 -17.392 1.00 88.12 261 SER A N 1
ATOM 2004 C CA . SER A 1 261 ? 24.263 -3.433 -16.280 1.00 88.12 261 SER A CA 1
ATOM 2005 C C . SER A 1 261 ? 22.733 -3.432 -16.217 1.00 88.12 261 SER A C 1
ATOM 2007 O O . SER A 1 261 ? 22.119 -2.404 -15.918 1.00 88.12 261 SER A O 1
ATOM 2009 N N . TRP A 1 262 ? 22.099 -4.588 -16.434 1.00 87.00 262 TRP A N 1
ATOM 2010 C CA . TRP A 1 262 ? 20.702 -4.844 -16.070 1.00 87.00 262 TRP A CA 1
ATOM 2011 C C . TRP A 1 262 ? 20.673 -5.892 -14.959 1.00 87.00 262 TRP A C 1
ATOM 2013 O O . TRP A 1 262 ? 20.521 -7.086 -15.197 1.00 87.00 262 TRP A O 1
ATOM 2023 N N . SER A 1 263 ? 20.815 -5.435 -13.721 1.00 83.19 263 SER A N 1
ATOM 2024 C CA . SER A 1 263 ? 20.861 -6.266 -12.516 1.00 83.19 263 SER A CA 1
ATOM 2025 C C . SER A 1 263 ? 19.796 -5.825 -11.514 1.00 83.19 263 SER A C 1
ATOM 2027 O O . SER A 1 263 ? 19.131 -4.811 -11.716 1.00 83.19 263 SER A O 1
ATOM 2029 N N . SER A 1 264 ? 19.690 -6.516 -10.381 1.00 70.62 264 SER A N 1
ATOM 2030 C CA . SER A 1 264 ? 18.808 -6.155 -9.261 1.00 70.62 264 SER A CA 1
ATOM 2031 C C . SER A 1 264 ? 18.986 -4.704 -8.787 1.00 70.62 264 SER A C 1
ATOM 2033 O O . SER A 1 264 ? 18.098 -4.157 -8.144 1.00 70.62 264 SER A O 1
ATOM 2035 N N . ARG A 1 265 ? 20.150 -4.088 -9.049 1.00 73.62 265 ARG A N 1
ATOM 2036 C CA . ARG A 1 265 ? 20.450 -2.699 -8.664 1.00 73.62 265 ARG A CA 1
ATOM 2037 C C . ARG A 1 265 ? 19.944 -1.676 -9.676 1.00 73.62 265 ARG A C 1
ATOM 2039 O O . ARG A 1 265 ? 19.575 -0.577 -9.288 1.00 73.62 265 ARG A O 1
ATOM 2046 N N . THR A 1 266 ? 19.926 -2.036 -10.955 1.00 80.94 266 THR A N 1
ATOM 2047 C CA . THR A 1 266 ? 19.654 -1.117 -12.070 1.00 80.94 266 THR A CA 1
ATOM 2048 C C . THR A 1 266 ? 18.334 -1.420 -12.784 1.00 80.94 266 THR A C 1
ATOM 2050 O O . THR A 1 266 ? 17.888 -0.652 -13.635 1.00 80.94 266 THR A O 1
ATOM 2053 N N . GLU A 1 267 ? 17.661 -2.520 -12.431 1.00 81.44 267 GLU A N 1
ATOM 2054 C CA . GLU A 1 267 ? 16.496 -3.049 -13.142 1.00 81.44 267 GLU A CA 1
ATOM 2055 C C . GLU A 1 267 ? 15.319 -2.080 -13.254 1.00 81.44 267 GLU A C 1
ATOM 2057 O O . GLU A 1 267 ? 14.637 -2.081 -14.278 1.00 81.44 267 GLU A O 1
ATOM 2062 N N . LEU A 1 268 ? 15.084 -1.240 -12.242 1.00 75.56 268 LEU A N 1
ATOM 2063 C CA . LEU A 1 268 ? 13.987 -0.276 -12.262 1.00 75.56 268 LEU A CA 1
ATOM 2064 C C . LEU A 1 268 ? 14.240 0.829 -13.290 1.00 75.56 268 LEU A C 1
ATOM 2066 O O . LEU A 1 268 ? 13.327 1.217 -14.018 1.00 75.56 268 LEU A O 1
ATOM 2070 N N . GLU A 1 269 ? 15.469 1.335 -13.353 1.00 79.25 269 GLU A N 1
ATOM 2071 C CA . GLU A 1 269 ? 15.846 2.386 -14.295 1.00 79.25 269 GLU A CA 1
ATOM 2072 C C . GLU A 1 269 ? 15.861 1.854 -15.724 1.00 79.25 269 GLU A C 1
ATOM 2074 O O . GLU A 1 269 ? 15.254 2.464 -16.604 1.00 79.25 269 GLU A O 1
ATOM 2079 N N . VAL A 1 270 ? 16.436 0.668 -15.942 1.00 84.62 270 VAL A N 1
ATOM 2080 C CA . VAL A 1 270 ? 16.428 0.001 -17.252 1.00 84.62 270 VAL A CA 1
ATOM 2081 C C . VAL A 1 270 ? 14.990 -0.273 -17.713 1.00 84.62 270 VAL A C 1
ATOM 2083 O O . VAL A 1 270 ? 14.629 0.049 -18.846 1.00 84.62 270 VAL A O 1
ATOM 2086 N N . ALA A 1 271 ? 14.113 -0.759 -16.827 1.00 82.94 271 ALA A N 1
ATOM 2087 C CA . ALA A 1 271 ? 12.701 -0.978 -17.142 1.00 82.94 271 ALA A CA 1
ATOM 2088 C C . ALA A 1 271 ? 11.950 0.324 -17.473 1.00 82.94 271 ALA A C 1
ATOM 2090 O O . ALA A 1 271 ? 11.135 0.342 -18.400 1.00 82.94 271 ALA A O 1
ATOM 2091 N N . LYS A 1 272 ? 12.225 1.421 -16.750 1.00 80.81 272 LYS A N 1
ATOM 2092 C CA . LYS A 1 272 ? 11.656 2.750 -17.036 1.00 80.81 272 LYS A CA 1
ATOM 2093 C C . LYS A 1 272 ? 12.113 3.274 -18.395 1.00 80.81 272 LYS A C 1
ATOM 2095 O O . LYS A 1 272 ? 11.273 3.779 -19.139 1.00 80.81 272 LYS A O 1
ATOM 2100 N N . LYS A 1 273 ? 13.397 3.124 -18.739 1.00 86.88 273 LYS A N 1
ATOM 2101 C CA . LYS A 1 273 ? 13.943 3.522 -20.045 1.00 86.88 273 LYS A CA 1
ATOM 2102 C C . LYS A 1 273 ? 13.260 2.758 -21.180 1.00 86.88 273 LYS A C 1
ATOM 2104 O O . LYS A 1 273 ? 12.712 3.381 -22.086 1.00 86.88 273 LYS A O 1
ATOM 2109 N N . ILE A 1 274 ? 13.181 1.427 -21.084 1.00 89.12 274 ILE A N 1
ATOM 2110 C CA . ILE A 1 274 ? 12.516 0.584 -22.094 1.00 89.12 274 ILE A CA 1
ATOM 2111 C C . ILE A 1 274 ? 11.038 0.967 -22.248 1.00 89.12 274 ILE A C 1
ATOM 2113 O O . ILE A 1 274 ? 10.560 1.173 -23.364 1.00 89.12 274 ILE A O 1
ATOM 2117 N N . ALA A 1 275 ? 10.304 1.087 -21.137 1.00 82.88 275 ALA A N 1
ATOM 2118 C CA . ALA A 1 275 ? 8.891 1.448 -21.181 1.00 82.88 275 ALA A CA 1
ATOM 2119 C C . ALA A 1 275 ? 8.673 2.850 -21.760 1.00 82.88 275 ALA A C 1
ATOM 2121 O O . ALA A 1 275 ? 7.774 3.039 -22.578 1.00 82.88 275 ALA A O 1
ATOM 2122 N N . GLY A 1 276 ? 9.517 3.812 -21.378 1.00 82.12 276 GLY A N 1
ATOM 2123 C CA . GLY A 1 276 ? 9.474 5.178 -21.881 1.00 82.12 276 GLY A CA 1
ATOM 2124 C C . GLY A 1 276 ? 9.644 5.237 -23.394 1.00 82.12 276 GLY A C 1
ATOM 2125 O O . GLY A 1 276 ? 8.823 5.862 -24.061 1.00 82.12 276 GLY A O 1
ATOM 2126 N N . VAL A 1 277 ? 10.646 4.539 -23.934 1.00 86.56 277 VAL A N 1
ATOM 2127 C CA . VAL A 1 277 ? 10.920 4.522 -25.378 1.00 86.56 277 VAL A CA 1
ATOM 2128 C C . VAL A 1 277 ? 9.782 3.872 -26.162 1.00 86.56 277 VAL A C 1
ATOM 2130 O O . VAL A 1 277 ? 9.348 4.409 -27.177 1.00 86.56 277 VAL A O 1
ATOM 2133 N N . LEU A 1 278 ? 9.241 2.752 -25.682 1.00 85.19 278 LEU A N 1
ATOM 2134 C CA . LEU A 1 278 ? 8.155 2.076 -26.391 1.00 85.19 278 LEU A CA 1
ATOM 2135 C C . LEU A 1 278 ? 6.824 2.830 -26.322 1.00 85.19 278 LEU A C 1
ATOM 2137 O O . LEU A 1 278 ? 6.082 2.846 -27.299 1.00 85.19 278 LEU A O 1
ATOM 2141 N N . GLN A 1 279 ? 6.507 3.452 -25.185 1.00 81.56 279 GLN A N 1
ATOM 2142 C CA . GLN A 1 279 ? 5.236 4.159 -25.003 1.00 81.56 279 GLN A CA 1
ATOM 2143 C C . GLN A 1 279 ? 5.230 5.547 -25.646 1.00 81.56 279 GLN A C 1
ATOM 2145 O O . GLN A 1 279 ? 4.196 5.969 -26.158 1.00 81.56 279 GLN A O 1
ATOM 2150 N N . LYS A 1 280 ? 6.357 6.267 -25.605 1.00 80.88 280 LYS A N 1
ATOM 2151 C CA . LYS A 1 280 ? 6.465 7.625 -26.161 1.00 80.88 280 LYS A CA 1
ATOM 2152 C C . LYS A 1 280 ? 6.949 7.636 -27.612 1.00 80.88 280 LYS A C 1
ATOM 2154 O O . LYS A 1 280 ? 6.705 8.614 -28.313 1.00 80.88 280 LYS A O 1
ATOM 2159 N N . GLY A 1 281 ? 7.588 6.557 -28.063 1.00 80.62 281 GLY A N 1
ATOM 2160 C CA . GLY A 1 281 ? 8.329 6.525 -29.320 1.00 80.62 281 GLY A CA 1
ATOM 2161 C C . GLY A 1 281 ? 9.702 7.193 -29.199 1.00 80.62 281 GLY A C 1
ATOM 2162 O O . GLY A 1 281 ? 10.035 7.820 -28.192 1.00 80.62 281 GLY A O 1
ATOM 2163 N N . ILE A 1 282 ? 10.500 7.051 -30.252 1.00 83.62 282 ILE A N 1
ATOM 2164 C CA . ILE A 1 282 ? 11.798 7.705 -30.428 1.00 83.62 282 ILE A CA 1
ATOM 2165 C C . ILE A 1 282 ? 11.553 8.967 -31.258 1.00 83.62 282 ILE A C 1
ATOM 2167 O O . ILE A 1 282 ? 11.618 8.946 -32.490 1.00 83.62 282 ILE A O 1
ATOM 2171 N N . ASN A 1 283 ? 11.206 10.058 -30.569 1.00 74.75 283 ASN A N 1
ATOM 2172 C CA . ASN A 1 283 ? 10.844 11.345 -31.172 1.00 74.75 283 ASN A CA 1
ATOM 2173 C C . ASN A 1 283 ? 9.834 11.178 -32.334 1.00 74.75 283 ASN A C 1
ATOM 2175 O O . ASN A 1 283 ? 8.821 10.489 -32.196 1.00 74.75 283 ASN A O 1
ATOM 2179 N N . GLU A 1 284 ? 10.095 11.810 -33.480 1.00 70.56 284 GLU A N 1
ATOM 2180 C CA . GLU A 1 284 ? 9.297 11.677 -34.707 1.00 70.56 284 GLU A CA 1
ATOM 2181 C C . GLU A 1 284 ? 9.788 10.545 -35.626 1.00 70.56 284 GLU A C 1
ATOM 2183 O O . GLU A 1 284 ? 9.124 10.223 -36.607 1.00 70.56 284 GLU A O 1
ATOM 2188 N N . GLN A 1 285 ? 10.927 9.918 -35.310 1.00 73.06 285 GLN A N 1
ATOM 2189 C CA . GLN A 1 285 ? 11.610 8.984 -36.210 1.00 73.06 285 GLN A CA 1
ATOM 2190 C C . GLN A 1 285 ? 11.124 7.537 -36.076 1.00 73.06 285 GLN A C 1
ATOM 2192 O O . GLN A 1 285 ? 11.112 6.804 -37.063 1.00 73.06 285 GLN A O 1
ATOM 2197 N N . ALA A 1 286 ? 10.685 7.111 -34.886 1.00 80.56 286 ALA A N 1
ATOM 2198 C CA . ALA A 1 286 ? 10.087 5.789 -34.713 1.00 80.56 286 ALA A CA 1
ATOM 2199 C C . ALA A 1 286 ? 8.959 5.793 -33.677 1.00 80.56 286 ALA A C 1
ATOM 2201 O O . ALA A 1 286 ? 9.112 6.272 -32.554 1.00 80.56 286 ALA A O 1
ATOM 2202 N N . ARG A 1 287 ? 7.822 5.196 -34.039 1.00 84.25 287 ARG A N 1
ATOM 2203 C CA . ARG A 1 287 ? 6.708 4.911 -33.129 1.00 84.25 287 ARG A CA 1
ATOM 2204 C C . ARG A 1 287 ? 6.381 3.429 -33.183 1.00 84.25 287 ARG A C 1
ATOM 2206 O O . ARG A 1 287 ? 6.535 2.805 -34.228 1.00 84.25 287 ARG A O 1
ATOM 2213 N N . PHE A 1 288 ? 5.920 2.899 -32.057 1.00 84.75 288 PHE A N 1
ATOM 2214 C CA . PHE A 1 288 ? 5.619 1.482 -31.900 1.00 84.75 288 PHE A CA 1
ATOM 2215 C C . PHE A 1 288 ? 4.126 1.315 -31.640 1.00 84.75 288 PHE A C 1
ATOM 2217 O O . PHE A 1 288 ? 3.578 1.840 -30.671 1.00 84.75 288 PHE A O 1
ATOM 2224 N N . GLY A 1 289 ? 3.459 0.610 -32.540 1.00 74.06 289 GLY A N 1
ATOM 2225 C CA . GLY A 1 289 ? 2.062 0.236 -32.450 1.00 74.06 289 GLY A CA 1
ATOM 2226 C C . GLY A 1 289 ? 1.864 -1.165 -31.876 1.00 74.06 289 GLY A C 1
ATOM 2227 O O . GLY A 1 289 ? 2.787 -1.956 -31.694 1.00 74.06 289 GLY A O 1
ATOM 2228 N N . TYR A 1 290 ? 0.599 -1.495 -31.636 1.00 72.81 290 TYR A N 1
ATOM 2229 C CA . TYR A 1 290 ? 0.150 -2.765 -31.057 1.00 72.81 290 TYR A CA 1
ATOM 2230 C C . TYR A 1 290 ? 0.660 -4.022 -31.791 1.00 72.81 290 TYR A C 1
ATOM 2232 O O . TYR A 1 290 ? 0.923 -5.056 -31.170 1.00 72.81 290 TYR A O 1
ATOM 2240 N N . GLY A 1 291 ? 0.758 -3.946 -33.123 1.00 75.12 291 GLY A N 1
ATOM 2241 C CA . GLY A 1 291 ? 1.097 -5.066 -34.004 1.00 75.12 291 GLY A CA 1
ATOM 2242 C C . GLY A 1 291 ? 2.546 -5.098 -34.488 1.00 75.12 291 GLY A C 1
ATOM 2243 O O . GLY A 1 291 ? 2.891 -6.022 -35.235 1.00 75.12 291 GLY A O 1
ATOM 2244 N N . ASP A 1 292 ? 3.365 -4.123 -34.089 1.00 81.88 292 ASP A N 1
ATOM 2245 C CA . ASP A 1 292 ? 4.730 -3.983 -34.587 1.00 81.88 292 ASP A CA 1
ATOM 2246 C C . ASP A 1 292 ? 5.660 -5.013 -33.936 1.00 81.88 292 ASP A C 1
ATOM 2248 O O . ASP A 1 292 ? 5.576 -5.242 -32.724 1.00 81.88 292 ASP A O 1
ATOM 2252 N N . PRO A 1 293 ? 6.540 -5.668 -34.716 1.00 86.69 293 PRO A N 1
ATOM 2253 C CA . PRO A 1 293 ? 7.556 -6.543 -34.157 1.00 86.69 293 PRO A CA 1
ATOM 2254 C C . PRO A 1 293 ? 8.600 -5.705 -33.416 1.00 86.69 293 PRO A C 1
ATOM 2256 O O . PRO A 1 293 ? 9.240 -4.836 -34.005 1.00 86.69 293 PRO A O 1
ATOM 2259 N N . ILE A 1 294 ? 8.789 -5.990 -32.130 1.00 91.50 294 ILE A N 1
ATOM 2260 C CA . ILE A 1 294 ? 9.770 -5.314 -31.280 1.00 91.50 294 ILE A CA 1
ATOM 2261 C C . ILE A 1 294 ? 10.767 -6.361 -30.803 1.00 91.50 294 ILE A C 1
ATOM 2263 O O . ILE A 1 294 ? 10.395 -7.311 -30.114 1.00 91.50 294 ILE A O 1
ATOM 2267 N N . ARG A 1 295 ? 12.038 -6.191 -31.169 1.00 92.69 295 ARG A N 1
ATOM 2268 C CA . ARG A 1 295 ? 13.113 -7.115 -30.799 1.00 92.69 295 ARG A CA 1
ATOM 2269 C C . ARG A 1 295 ? 14.078 -6.464 -29.829 1.00 92.69 295 ARG A C 1
ATOM 2271 O O . ARG A 1 295 ? 14.579 -5.382 -30.116 1.00 92.69 295 ARG A O 1
ATOM 2278 N N . PHE A 1 296 ? 14.346 -7.147 -28.723 1.00 93.75 296 PHE A N 1
ATOM 2279 C CA . PHE A 1 296 ? 15.356 -6.775 -27.739 1.00 93.75 296 PHE A CA 1
ATOM 2280 C C . PHE A 1 296 ? 16.518 -7.759 -27.780 1.00 93.75 296 PHE A C 1
ATOM 2282 O O . PHE A 1 296 ? 16.311 -8.962 -27.656 1.00 93.75 296 PHE A O 1
ATOM 2289 N N . ASN A 1 297 ? 17.734 -7.243 -27.904 1.00 93.62 297 ASN A N 1
ATOM 2290 C CA . ASN A 1 297 ? 18.964 -8.017 -27.901 1.00 93.62 297 ASN A CA 1
ATOM 2291 C C . ASN A 1 297 ? 19.686 -7.863 -26.551 1.00 93.62 297 ASN A C 1
ATOM 2293 O O . ASN A 1 297 ? 19.981 -6.751 -26.105 1.00 93.62 297 ASN A O 1
ATOM 2297 N N . LEU A 1 298 ? 19.953 -9.004 -25.914 1.00 91.19 298 LEU A N 1
ATOM 2298 C CA . LEU A 1 298 ? 20.672 -9.186 -24.651 1.00 91.19 298 LEU A CA 1
ATOM 2299 C C . LEU A 1 298 ? 21.947 -9.994 -24.908 1.00 91.19 298 LEU A C 1
ATOM 2301 O O . LEU A 1 298 ? 22.091 -11.138 -24.464 1.00 91.19 298 LEU A O 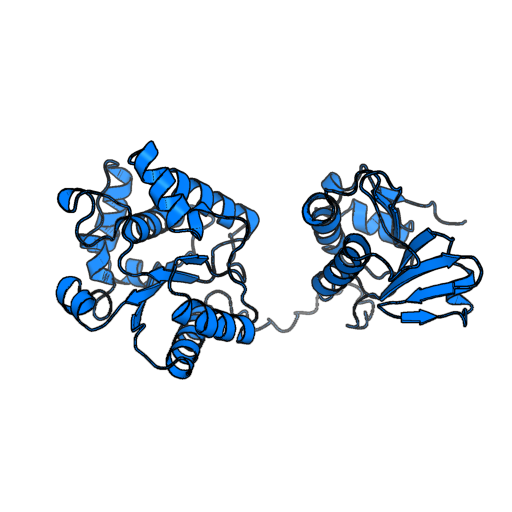1
ATOM 2305 N N . ASP A 1 299 ? 22.850 -9.414 -25.690 1.00 88.50 299 ASP A N 1
ATOM 2306 C CA . ASP A 1 299 ? 24.158 -10.008 -25.953 1.00 88.50 299 ASP A CA 1
ATOM 2307 C C . ASP A 1 299 ? 25.132 -9.798 -24.783 1.00 88.50 299 ASP A C 1
ATOM 2309 O O . ASP A 1 299 ? 24.754 -9.310 -23.717 1.00 88.50 299 ASP A O 1
ATOM 2313 N N . ASP A 1 300 ? 26.392 -10.186 -24.968 1.00 86.12 300 ASP A N 1
ATOM 2314 C CA . ASP A 1 300 ? 27.402 -10.178 -23.906 1.00 86.12 300 ASP A CA 1
ATOM 2315 C C . ASP A 1 300 ? 27.776 -8.776 -23.399 1.00 86.12 300 ASP A C 1
ATOM 2317 O O . ASP A 1 300 ? 28.437 -8.664 -22.364 1.00 86.12 300 ASP A O 1
ATOM 2321 N N . ARG A 1 301 ? 27.316 -7.711 -24.072 1.00 87.62 301 ARG A N 1
ATOM 2322 C CA . ARG A 1 301 ? 27.418 -6.325 -23.593 1.00 87.62 301 ARG A CA 1
ATOM 2323 C C . ARG A 1 301 ? 26.398 -6.005 -22.500 1.00 87.62 301 ARG A C 1
ATOM 2325 O O . ARG A 1 301 ? 26.542 -4.989 -21.824 1.00 87.62 301 ARG A O 1
ATOM 2332 N N . CYS A 1 302 ? 25.383 -6.849 -22.308 1.00 88.88 302 CYS A N 1
ATOM 2333 C CA . CYS A 1 302 ? 24.439 -6.760 -21.200 1.00 88.88 302 CYS A CA 1
ATOM 2334 C C . CYS A 1 302 ? 24.900 -7.654 -20.048 1.00 88.88 302 CYS A C 1
ATOM 2336 O O . CYS A 1 302 ? 24.963 -8.879 -20.188 1.00 88.88 302 CYS A O 1
ATOM 2338 N N . VAL A 1 303 ? 25.182 -7.058 -18.890 1.00 87.19 303 VAL A N 1
ATOM 2339 C CA . VAL A 1 303 ? 25.486 -7.818 -17.677 1.00 87.19 303 VAL A CA 1
ATOM 2340 C C . VAL A 1 303 ? 24.215 -8.025 -16.870 1.00 87.19 303 VAL A C 1
ATOM 2342 O O . VAL A 1 303 ? 23.553 -7.066 -16.473 1.00 87.19 303 VAL A O 1
ATOM 2345 N N . MET A 1 304 ? 23.896 -9.292 -16.614 1.00 83.75 304 MET A N 1
ATOM 2346 C CA . MET A 1 304 ? 22.682 -9.715 -15.925 1.00 83.75 304 MET A CA 1
ATOM 2347 C C . MET A 1 304 ? 23.012 -10.470 -14.640 1.00 83.75 304 MET A C 1
ATOM 2349 O O . MET A 1 304 ? 24.041 -11.140 -14.539 1.00 83.75 304 MET A O 1
ATOM 2353 N N . ASP A 1 305 ? 22.101 -10.411 -13.672 1.00 79.81 305 ASP A N 1
ATOM 2354 C CA . ASP A 1 305 ? 22.138 -11.263 -12.493 1.00 79.81 305 ASP A CA 1
ATOM 2355 C C . ASP A 1 305 ? 20.958 -12.248 -12.477 1.00 79.81 305 ASP A C 1
ATOM 2357 O O . ASP A 1 305 ? 20.122 -12.314 -13.382 1.00 79.81 305 ASP A O 1
ATOM 2361 N N . LYS A 1 306 ? 20.894 -13.060 -11.422 1.00 70.12 306 LYS A N 1
ATOM 2362 C CA . LYS A 1 306 ? 19.875 -14.106 -11.258 1.00 70.12 306 LYS A CA 1
ATOM 2363 C C . LYS A 1 306 ? 18.433 -13.586 -11.141 1.00 70.12 306 LYS A C 1
ATOM 2365 O O . LYS A 1 306 ? 17.503 -14.381 -11.288 1.00 70.12 306 LYS A O 1
ATOM 2370 N N . ASN A 1 307 ? 18.236 -12.301 -10.848 1.00 70.44 307 ASN A N 1
ATOM 2371 C CA . ASN A 1 307 ? 16.921 -11.685 -10.679 1.00 70.44 307 ASN A CA 1
ATOM 2372 C C . ASN A 1 307 ? 16.455 -10.945 -11.942 1.00 70.44 307 ASN A C 1
ATOM 2374 O O . ASN A 1 307 ? 15.245 -10.797 -12.129 1.00 70.44 307 ASN A O 1
ATOM 2378 N N . THR A 1 308 ? 17.366 -10.573 -12.849 1.00 78.88 308 THR A N 1
ATOM 2379 C CA . THR A 1 308 ? 17.055 -9.799 -14.062 1.00 78.88 308 THR A CA 1
ATOM 2380 C C . THR A 1 308 ? 15.920 -10.399 -14.893 1.00 78.88 308 THR A C 1
ATOM 2382 O O . THR A 1 308 ? 15.019 -9.692 -15.338 1.00 78.88 308 THR A O 1
ATOM 2385 N N . ALA A 1 309 ? 15.893 -11.719 -15.061 1.00 78.69 309 ALA A N 1
ATOM 2386 C CA . ALA A 1 309 ? 14.863 -12.394 -15.848 1.00 78.69 309 ALA A CA 1
ATOM 2387 C C . ALA A 1 309 ? 13.447 -12.286 -15.247 1.00 78.69 309 ALA A C 1
ATOM 2389 O O . ALA A 1 309 ? 12.461 -12.306 -15.986 1.00 78.69 309 ALA A O 1
ATOM 2390 N N . LEU A 1 310 ? 13.319 -12.144 -13.922 1.00 75.00 310 LEU A N 1
ATOM 2391 C CA . LEU A 1 310 ? 12.025 -11.883 -13.287 1.00 75.00 310 LEU A CA 1
ATOM 2392 C C . LEU A 1 310 ? 11.565 -10.446 -13.559 1.00 75.00 310 LEU A C 1
ATOM 2394 O O . LEU A 1 310 ? 10.396 -10.233 -13.882 1.00 75.00 310 LEU A O 1
ATOM 2398 N N . SER A 1 311 ? 12.478 -9.479 -13.481 1.00 78.25 311 SER A N 1
ATOM 2399 C CA . SER A 1 311 ? 12.197 -8.088 -13.847 1.00 78.25 311 SER A CA 1
ATOM 2400 C C . SER A 1 311 ? 11.793 -7.958 -15.320 1.00 78.25 311 SER A C 1
ATOM 2402 O O . SER A 1 311 ? 10.756 -7.366 -15.628 1.00 78.25 311 SER A O 1
ATOM 2404 N N . MET A 1 312 ? 12.510 -8.630 -16.228 1.00 83.56 312 MET A N 1
ATOM 2405 C CA . MET A 1 312 ? 12.141 -8.729 -17.644 1.00 83.56 312 MET A CA 1
ATOM 2406 C C . MET A 1 312 ? 10.739 -9.312 -17.832 1.00 83.56 312 MET A C 1
ATOM 2408 O O . MET A 1 312 ? 9.930 -8.754 -18.570 1.00 83.56 312 MET A O 1
ATOM 2412 N N . ALA A 1 313 ? 10.422 -10.413 -17.146 1.00 79.38 313 ALA A N 1
ATOM 2413 C CA . ALA A 1 313 ? 9.099 -11.021 -17.219 1.00 79.38 313 ALA A CA 1
ATOM 2414 C C . ALA A 1 313 ? 7.990 -10.047 -16.813 1.00 79.38 313 ALA A C 1
ATOM 2416 O O . ALA A 1 313 ? 6.965 -9.955 -17.490 1.00 79.38 313 ALA A O 1
ATOM 2417 N N . GLN A 1 314 ? 8.198 -9.286 -15.739 1.00 75.50 314 GLN A N 1
ATOM 2418 C CA . GLN A 1 314 ? 7.238 -8.281 -15.292 1.00 75.50 314 GLN A CA 1
ATOM 2419 C C . GLN A 1 314 ? 7.104 -7.136 -16.300 1.00 75.50 314 GLN A C 1
ATOM 2421 O O . GLN A 1 314 ? 5.984 -6.750 -16.637 1.00 75.50 314 GLN A O 1
ATOM 2426 N N . LEU A 1 315 ? 8.219 -6.632 -16.826 1.00 84.00 315 LEU A N 1
ATOM 2427 C CA . LEU A 1 315 ? 8.227 -5.570 -17.825 1.00 84.00 315 LEU A CA 1
ATOM 2428 C C . LEU A 1 315 ? 7.470 -5.990 -19.094 1.00 84.00 315 LEU A C 1
ATOM 2430 O O . LEU A 1 315 ? 6.506 -5.329 -19.479 1.00 84.00 315 LEU A O 1
ATOM 2434 N N . PHE A 1 316 ? 7.854 -7.109 -19.712 1.00 82.62 316 PHE A N 1
ATOM 2435 C CA . PHE A 1 316 ? 7.314 -7.517 -21.010 1.00 82.62 316 PHE A CA 1
ATOM 2436 C C . PHE A 1 316 ? 5.885 -8.064 -20.930 1.00 82.62 316 PHE A C 1
ATOM 2438 O O . PHE A 1 316 ? 5.082 -7.787 -21.817 1.00 82.62 316 PHE A O 1
ATOM 2445 N N . LYS A 1 317 ? 5.524 -8.794 -19.864 1.00 76.25 317 LYS A N 1
ATOM 2446 C CA . LYS A 1 317 ? 4.176 -9.380 -19.736 1.00 76.25 317 LYS A CA 1
ATOM 2447 C C . LYS A 1 317 ? 3.158 -8.478 -19.039 1.00 76.25 317 LYS A C 1
ATOM 2449 O O . LYS A 1 317 ? 1.968 -8.724 -19.205 1.00 76.25 317 LYS A O 1
ATOM 2454 N N . LYS A 1 318 ? 3.576 -7.475 -18.252 1.00 69.50 318 LYS A N 1
ATOM 2455 C CA . LYS A 1 318 ? 2.645 -6.560 -17.558 1.00 69.50 318 LYS A CA 1
ATOM 2456 C C . LYS A 1 318 ? 2.699 -5.143 -18.113 1.00 69.50 318 LYS A C 1
ATOM 2458 O O . LYS A 1 318 ? 1.684 -4.645 -18.587 1.00 69.50 318 LYS A O 1
ATOM 2463 N N . ASN A 1 319 ? 3.866 -4.501 -18.081 1.00 68.88 319 ASN A N 1
ATOM 2464 C CA . ASN A 1 319 ? 3.982 -3.080 -18.438 1.00 68.88 319 ASN A CA 1
ATOM 2465 C C . ASN A 1 319 ? 3.897 -2.846 -19.953 1.00 68.88 319 ASN A C 1
ATOM 2467 O O . ASN A 1 319 ? 3.448 -1.792 -20.396 1.00 68.88 319 ASN A O 1
ATOM 2471 N N . LEU A 1 320 ? 4.320 -3.836 -20.737 1.00 79.69 320 LEU A N 1
ATOM 2472 C CA . LEU A 1 320 ? 4.337 -3.799 -22.197 1.00 79.69 320 LEU A CA 1
ATOM 2473 C C . LEU A 1 320 ? 3.355 -4.795 -22.821 1.00 79.69 320 LEU A C 1
ATOM 2475 O O . LEU A 1 320 ? 3.444 -5.074 -24.011 1.00 79.69 320 LEU A O 1
ATOM 2479 N N . ALA A 1 321 ? 2.380 -5.286 -22.048 1.00 77.12 321 ALA A N 1
ATOM 2480 C CA . ALA A 1 321 ? 1.389 -6.268 -22.499 1.00 77.12 321 ALA A CA 1
ATOM 2481 C C . ALA A 1 321 ? 0.580 -5.811 -23.728 1.00 77.12 321 ALA A C 1
ATOM 2483 O O . ALA A 1 321 ? 0.044 -6.634 -24.469 1.00 77.12 321 ALA A O 1
ATOM 2484 N N . GLN A 1 322 ? 0.489 -4.495 -23.946 1.00 76.25 322 GLN A N 1
ATOM 2485 C CA . GLN A 1 322 ? -0.146 -3.912 -25.124 1.00 76.25 322 GLN A CA 1
ATOM 2486 C C . GLN A 1 322 ? 0.632 -4.165 -26.426 1.00 76.25 322 GLN A C 1
ATOM 2488 O O . GLN A 1 322 ? 0.060 -4.030 -27.495 1.00 76.25 322 GLN A O 1
ATOM 2493 N N . PHE A 1 323 ? 1.911 -4.535 -26.381 1.00 82.00 323 PHE A N 1
ATOM 2494 C CA . PHE A 1 323 ? 2.700 -4.830 -27.575 1.00 82.00 323 PHE A CA 1
ATOM 2495 C C . PHE A 1 323 ? 2.725 -6.341 -27.807 1.00 82.00 323 PHE A C 1
ATOM 2497 O O . PHE A 1 323 ? 3.378 -7.089 -27.080 1.00 82.00 323 PHE A O 1
ATOM 2504 N N . LYS A 1 324 ? 1.993 -6.818 -28.820 1.00 76.31 324 LYS A N 1
ATOM 2505 C CA . LYS A 1 324 ? 1.762 -8.261 -29.003 1.00 76.31 324 LYS A CA 1
ATOM 2506 C C . LYS A 1 324 ? 2.947 -9.042 -29.567 1.00 76.31 324 LYS A C 1
ATOM 2508 O O . LYS A 1 324 ? 2.970 -10.261 -29.422 1.00 76.31 324 LYS A O 1
ATOM 2513 N N . LYS A 1 325 ? 3.897 -8.383 -30.235 1.00 87.25 325 LYS A N 1
ATOM 2514 C CA . LYS A 1 325 ? 5.004 -9.038 -30.956 1.00 87.25 325 LYS A CA 1
ATOM 2515 C C . LYS A 1 325 ? 6.374 -8.668 -30.387 1.00 87.25 325 LYS A C 1
ATOM 2517 O O . LYS A 1 325 ? 7.274 -8.283 -31.130 1.00 87.25 325 LYS A O 1
ATOM 2522 N N . ILE A 1 326 ? 6.526 -8.781 -29.068 1.00 89.94 326 ILE A N 1
ATOM 2523 C CA . ILE A 1 326 ? 7.832 -8.645 -28.416 1.00 89.94 326 ILE A CA 1
ATOM 2524 C C . ILE A 1 326 ? 8.603 -9.962 -28.535 1.00 89.94 326 ILE A C 1
ATOM 2526 O O . ILE A 1 326 ? 8.078 -11.019 -28.189 1.00 89.94 326 ILE A O 1
ATOM 2530 N N . ALA A 1 327 ? 9.856 -9.879 -28.975 1.00 92.25 327 ALA A N 1
ATOM 2531 C CA . ALA A 1 327 ? 10.813 -10.975 -28.982 1.00 92.25 327 ALA A CA 1
ATOM 2532 C C . ALA A 1 327 ? 12.129 -10.539 -28.323 1.00 92.25 327 ALA A C 1
ATOM 2534 O O . ALA A 1 327 ? 12.550 -9.388 -28.434 1.00 92.25 327 ALA A O 1
ATOM 2535 N N . ILE A 1 328 ? 12.772 -11.469 -27.630 1.00 92.56 328 ILE A N 1
ATOM 2536 C CA . ILE A 1 328 ? 14.017 -11.272 -26.896 1.00 92.56 328 ILE A CA 1
ATOM 2537 C C . ILE A 1 328 ? 15.033 -12.259 -27.454 1.00 92.56 328 ILE A C 1
ATOM 2539 O O . ILE A 1 328 ? 14.804 -13.465 -27.410 1.00 92.56 328 ILE A O 1
ATOM 2543 N N . THR A 1 329 ? 16.160 -11.758 -27.936 1.00 93.56 329 THR A N 1
ATOM 2544 C CA . THR A 1 329 ? 17.310 -12.571 -28.331 1.00 93.56 329 THR A CA 1
ATOM 2545 C C . THR A 1 329 ? 18.386 -12.417 -27.268 1.00 93.56 329 THR A C 1
ATOM 2547 O O . THR A 1 329 ? 18.755 -11.294 -26.938 1.00 93.56 329 THR A O 1
ATOM 2550 N N . ALA A 1 330 ? 18.895 -13.514 -26.717 1.00 91.69 330 ALA A N 1
ATOM 2551 C CA . ALA A 1 330 ? 19.974 -13.493 -25.730 1.00 91.69 330 ALA A CA 1
ATOM 2552 C C . ALA A 1 330 ? 21.179 -14.297 -26.224 1.00 91.69 330 ALA A C 1
ATOM 2554 O O . ALA A 1 330 ? 20.990 -15.341 -26.850 1.00 91.69 330 ALA A O 1
ATOM 2555 N N . SER A 1 331 ? 22.401 -13.851 -25.904 1.00 91.44 331 SER A N 1
ATOM 2556 C CA . SER A 1 331 ? 23.608 -14.665 -26.123 1.00 91.44 331 SER A CA 1
ATOM 2557 C C . SER A 1 331 ? 23.525 -15.983 -25.351 1.00 91.44 331 SER A C 1
ATOM 2559 O O . SER A 1 331 ? 22.756 -16.094 -24.397 1.00 91.44 331 SER A O 1
ATOM 2561 N N . ALA A 1 332 ? 24.330 -16.984 -25.707 1.00 86.94 332 ALA A N 1
ATOM 2562 C CA . ALA A 1 332 ? 24.350 -18.261 -24.989 1.00 86.94 332 ALA A CA 1
ATOM 2563 C C . ALA A 1 332 ? 24.600 -18.088 -23.479 1.00 86.94 332 ALA A C 1
ATOM 2565 O O . ALA A 1 332 ? 23.891 -18.673 -22.654 1.00 86.94 332 ALA A O 1
ATOM 2566 N N . LYS A 1 333 ? 25.538 -17.204 -23.115 1.00 88.06 333 LYS A N 1
ATOM 2567 C CA . LYS A 1 333 ? 25.853 -16.844 -21.728 1.00 88.06 333 LYS A CA 1
ATOM 2568 C C . LYS A 1 333 ? 24.634 -16.281 -20.992 1.00 88.06 333 LYS A C 1
ATOM 2570 O O . LYS A 1 333 ? 24.256 -16.792 -19.935 1.00 88.06 333 LYS A O 1
ATOM 2575 N N . ASN A 1 334 ? 23.996 -15.253 -21.550 1.00 88.06 334 ASN A N 1
ATOM 2576 C CA . ASN A 1 334 ? 22.837 -14.617 -20.923 1.00 88.06 334 ASN A CA 1
ATOM 2577 C C . ASN A 1 334 ? 21.593 -15.514 -20.966 1.00 88.06 334 ASN A C 1
ATOM 2579 O O . ASN A 1 334 ? 20.832 -15.573 -20.002 1.00 88.06 334 ASN A O 1
ATOM 2583 N N . GLY A 1 335 ? 21.422 -16.291 -22.032 1.00 87.56 335 GLY A N 1
ATOM 2584 C CA . GLY A 1 335 ? 20.377 -17.296 -22.176 1.00 87.56 335 GLY A CA 1
ATOM 2585 C C . GLY A 1 335 ? 20.448 -18.361 -21.085 1.00 87.56 335 GLY A C 1
ATOM 2586 O O . GLY A 1 335 ? 19.433 -18.644 -20.449 1.00 87.56 335 GLY A O 1
ATOM 2587 N N . ALA A 1 336 ? 21.641 -18.884 -20.791 1.00 86.50 336 ALA A N 1
ATOM 2588 C CA . ALA A 1 336 ? 21.845 -19.849 -19.712 1.00 86.50 336 ALA A CA 1
ATOM 2589 C C . ALA A 1 336 ? 21.511 -19.264 -18.327 1.00 86.50 336 ALA A C 1
ATOM 2591 O O . ALA A 1 336 ? 20.934 -19.958 -17.483 1.00 86.50 336 ALA A O 1
ATOM 2592 N N . LEU A 1 337 ? 21.836 -17.987 -18.088 1.00 84.50 337 LEU A N 1
ATOM 2593 C CA . LEU A 1 337 ? 21.457 -17.277 -16.861 1.00 84.50 337 LEU A CA 1
ATOM 2594 C C . LEU A 1 337 ? 19.938 -17.104 -16.754 1.00 84.50 337 LEU A C 1
ATOM 2596 O O . LEU A 1 337 ? 19.353 -17.411 -15.713 1.00 84.50 337 LEU A O 1
ATOM 2600 N N . ILE A 1 338 ? 19.289 -16.671 -17.839 1.00 85.75 338 ILE A N 1
ATOM 2601 C CA . ILE A 1 338 ? 17.838 -16.487 -17.892 1.00 85.75 338 ILE A CA 1
ATOM 2602 C C . ILE A 1 338 ? 17.134 -17.818 -17.642 1.00 85.75 338 ILE A C 1
ATOM 2604 O O . ILE A 1 338 ? 16.274 -17.873 -16.771 1.00 85.75 338 ILE A O 1
ATOM 2608 N N . GLN A 1 339 ? 17.516 -18.894 -18.330 1.00 85.44 339 GLN A N 1
ATOM 2609 C CA . GLN A 1 339 ? 16.869 -20.208 -18.225 1.00 85.44 339 GLN A CA 1
ATOM 2610 C C . GLN A 1 339 ? 16.899 -20.802 -16.809 1.00 85.44 339 GLN A C 1
ATOM 2612 O O . GLN A 1 339 ? 15.966 -21.498 -16.415 1.00 85.44 339 GLN A O 1
ATOM 2617 N N . LYS A 1 340 ? 17.937 -20.499 -16.019 1.00 81.06 340 LYS A N 1
ATOM 2618 C CA . LYS A 1 340 ? 18.074 -20.951 -14.621 1.00 81.06 340 LYS A CA 1
ATOM 2619 C C . LYS A 1 340 ? 17.310 -20.083 -13.613 1.00 81.06 340 LYS A C 1
ATOM 2621 O O . LYS A 1 340 ? 17.278 -20.399 -12.423 1.00 81.06 340 LYS A O 1
ATOM 2626 N N . SER A 1 341 ? 16.717 -18.979 -14.056 1.00 80.19 341 SER A N 1
ATOM 2627 C CA . SER A 1 341 ? 16.031 -18.020 -13.190 1.00 80.19 341 SER A CA 1
ATOM 2628 C C . SER A 1 341 ? 14.562 -18.382 -12.934 1.00 80.19 341 SER A C 1
ATOM 2630 O O . SER A 1 341 ? 13.906 -19.065 -13.722 1.00 80.19 341 SER A O 1
ATOM 2632 N N . ARG A 1 342 ? 13.988 -17.814 -11.865 1.00 74.00 342 ARG A N 1
ATOM 2633 C CA . ARG A 1 342 ? 12.552 -17.949 -11.551 1.00 74.00 342 ARG A CA 1
ATOM 2634 C C . ARG A 1 342 ? 11.632 -17.273 -12.579 1.00 74.00 342 ARG A C 1
ATOM 2636 O O . ARG A 1 342 ? 10.456 -17.613 -12.640 1.00 74.00 342 ARG A O 1
ATOM 2643 N N . GLY A 1 343 ? 12.145 -16.318 -13.360 1.00 73.44 343 GLY A N 1
ATOM 2644 C CA . GLY A 1 343 ? 11.376 -15.574 -14.365 1.00 73.44 343 GLY A CA 1
ATOM 2645 C C . GLY A 1 343 ? 11.230 -16.298 -15.705 1.00 73.44 343 GLY A C 1
ATOM 2646 O O . GLY A 1 343 ? 10.315 -15.988 -16.464 1.00 73.44 343 GLY A O 1
ATOM 2647 N N . PHE A 1 344 ? 12.079 -17.292 -15.989 1.00 84.12 344 PHE A N 1
ATOM 2648 C CA . PHE A 1 344 ? 12.113 -17.982 -17.282 1.00 84.12 344 PHE A CA 1
ATOM 2649 C C . PHE A 1 344 ? 10.764 -18.541 -17.759 1.00 84.12 344 PHE A C 1
ATOM 2651 O O . PHE A 1 344 ? 10.408 -18.277 -18.911 1.00 84.12 344 PHE A O 1
ATOM 2658 N N . PRO A 1 345 ? 9.957 -19.237 -16.927 1.00 82.81 345 PRO A N 1
ATOM 2659 C CA . PRO A 1 345 ? 8.688 -19.802 -17.390 1.00 82.81 345 PRO A CA 1
ATOM 2660 C C . PRO A 1 345 ? 7.722 -18.758 -17.960 1.00 82.81 345 PRO A C 1
ATOM 2662 O O . PRO A 1 345 ? 6.862 -19.103 -18.767 1.00 82.81 345 PRO A O 1
ATOM 2665 N N . MET A 1 346 ? 7.873 -17.495 -17.552 1.00 80.69 346 MET A N 1
ATOM 2666 C CA . MET A 1 346 ? 7.020 -16.382 -17.958 1.00 80.69 346 MET A CA 1
ATOM 2667 C C . MET A 1 346 ? 7.461 -15.719 -19.265 1.00 80.69 346 MET A C 1
ATOM 2669 O O . MET A 1 346 ? 6.674 -14.970 -19.830 1.00 80.69 346 MET A O 1
ATOM 2673 N N . ILE A 1 347 ? 8.695 -15.942 -19.725 1.00 85.25 347 ILE A N 1
ATOM 2674 C CA . ILE A 1 347 ? 9.251 -15.317 -20.941 1.00 85.25 347 ILE A CA 1
ATOM 2675 C C . ILE A 1 347 ? 9.781 -16.326 -21.957 1.00 85.25 347 ILE A C 1
ATOM 2677 O O . ILE A 1 347 ? 10.271 -15.931 -23.010 1.00 85.25 347 ILE A O 1
ATOM 2681 N N . LYS A 1 348 ? 9.684 -17.628 -21.672 1.00 87.94 348 LYS A N 1
ATOM 2682 C CA . LYS A 1 348 ? 10.171 -18.696 -22.557 1.00 87.94 348 LYS A CA 1
ATOM 2683 C C . LYS A 1 348 ? 9.588 -18.636 -23.973 1.00 87.94 348 LYS A C 1
ATOM 2685 O O . LYS A 1 348 ? 10.231 -19.082 -24.907 1.00 87.94 348 LYS A O 1
ATOM 2690 N N . ASP A 1 349 ? 8.372 -18.115 -24.117 1.00 87.00 349 ASP A N 1
ATOM 2691 C CA . ASP A 1 349 ? 7.644 -18.016 -25.383 1.00 87.00 349 ASP A CA 1
ATOM 2692 C C . ASP A 1 349 ? 8.105 -16.838 -26.247 1.00 87.00 349 ASP A C 1
ATOM 2694 O O . ASP A 1 349 ? 7.843 -16.814 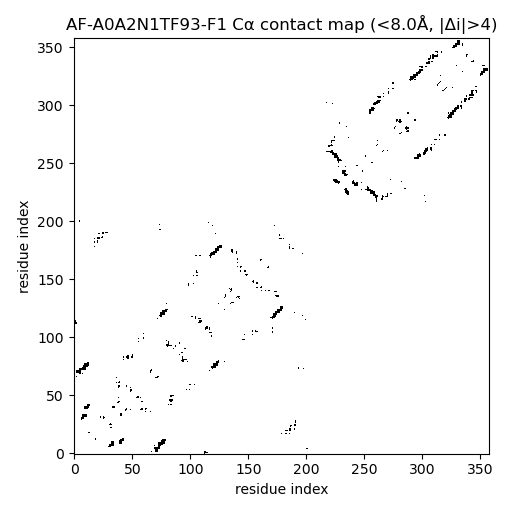-27.445 1.00 87.00 349 ASP A O 1
ATOM 2698 N N . ILE A 1 350 ? 8.804 -15.877 -25.641 1.00 87.94 350 ILE A N 1
ATOM 2699 C CA . ILE A 1 350 ? 9.352 -14.696 -26.310 1.00 87.94 350 ILE A CA 1
ATOM 2700 C C . ILE A 1 350 ? 10.887 -14.692 -26.329 1.00 87.94 350 ILE A C 1
ATOM 2702 O O . ILE A 1 350 ? 11.465 -13.763 -26.878 1.00 87.94 350 ILE A O 1
ATOM 2706 N N . LEU A 1 351 ? 11.554 -15.695 -25.743 1.00 90.56 351 LEU A N 1
ATOM 2707 C CA . LEU A 1 351 ? 13.013 -15.787 -25.647 1.00 90.56 351 LEU A CA 1
ATOM 2708 C C . LEU A 1 351 ? 13.591 -16.726 -26.713 1.00 90.56 351 LEU A C 1
ATOM 2710 O O . LEU A 1 351 ? 13.235 -17.899 -26.780 1.00 90.56 351 LEU A O 1
ATOM 2714 N N . THR A 1 352 ? 14.563 -16.229 -27.470 1.00 93.12 352 THR A N 1
ATOM 2715 C CA . THR A 1 352 ? 15.434 -17.003 -28.361 1.00 93.12 352 THR A CA 1
ATOM 2716 C C . THR A 1 352 ? 16.870 -16.893 -27.859 1.00 93.12 352 THR A C 1
ATOM 2718 O O . THR A 1 352 ? 17.350 -15.794 -27.595 1.00 93.12 352 THR A O 1
ATOM 2721 N N . VAL A 1 353 ? 17.563 -18.022 -27.709 1.00 89.38 353 VAL A N 1
ATOM 2722 C CA . VAL A 1 353 ? 18.981 -18.043 -27.315 1.00 89.38 353 VAL A CA 1
ATOM 2723 C C . VAL A 1 353 ? 19.822 -18.307 -28.556 1.00 89.38 353 VAL A C 1
ATOM 2725 O O . VAL A 1 353 ? 19.596 -19.304 -29.242 1.00 89.38 353 VAL A O 1
ATOM 2728 N N . THR A 1 354 ? 20.765 -17.418 -28.864 1.00 85.06 354 THR A N 1
ATOM 2729 C CA . THR A 1 354 ? 21.708 -17.629 -29.965 1.00 85.06 354 THR A CA 1
ATOM 2730 C C . THR A 1 354 ? 22.741 -18.692 -29.576 1.00 85.06 354 THR A C 1
ATOM 2732 O O . THR A 1 354 ? 23.236 -18.660 -28.446 1.00 85.06 354 THR A O 1
ATOM 2735 N N . PRO A 1 355 ? 23.084 -19.632 -30.479 1.00 71.00 355 PRO A N 1
ATOM 2736 C CA . PRO A 1 355 ? 24.149 -20.604 -30.234 1.00 71.00 355 PRO A CA 1
ATOM 2737 C C . PRO A 1 355 ? 25.488 -19.900 -29.982 1.00 71.00 355 PRO A C 1
ATOM 2739 O O . PRO A 1 355 ? 25.715 -18.816 -30.523 1.00 71.00 355 PRO A O 1
ATOM 2742 N N . GLU A 1 356 ? 26.382 -20.513 -29.198 1.00 64.38 356 GLU A N 1
ATOM 2743 C CA . GLU A 1 356 ? 27.772 -20.044 -29.125 1.00 64.38 356 GLU A CA 1
ATOM 2744 C C . GLU A 1 356 ? 28.389 -20.112 -30.524 1.00 64.38 356 GLU A C 1
ATOM 2746 O O . GLU A 1 356 ? 28.321 -21.147 -31.192 1.00 64.38 356 GLU A O 1
ATOM 2751 N N . ALA A 1 357 ? 28.955 -18.994 -30.983 1.00 56.16 357 ALA A N 1
ATOM 2752 C CA . ALA A 1 357 ? 29.810 -19.008 -32.159 1.00 56.16 357 ALA A CA 1
ATOM 2753 C C . ALA A 1 357 ? 31.045 -19.847 -31.807 1.00 56.16 357 ALA A C 1
ATOM 2755 O O . ALA A 1 357 ? 31.746 -19.528 -30.846 1.00 56.16 357 ALA A O 1
ATOM 2756 N N . SER A 1 358 ? 31.215 -20.960 -32.523 1.00 36.41 358 SER A N 1
ATOM 2757 C CA . SER A 1 358 ? 32.327 -21.905 -32.367 1.00 36.41 358 SER A CA 1
ATOM 2758 C C . SER A 1 358 ? 33.653 -21.302 -32.804 1.00 36.41 358 SER A C 1
ATOM 2760 O O . SER A 1 358 ? 33.633 -20.541 -33.800 1.00 36.41 358 SER A O 1
#